Protein AF-G5ACJ0-F1 (afdb_monomer_lite)

Sequence (203 aa):
MPAFEAFHRLNGYCRVPRPFVVPSDERWPTLLWGLKLGIIVKGIRRGTYSTQVSHDRARLVELGFVWDTYEFEWSERIMPALETFHRLHGHCRVPVSFVVPLDENWPRLLLHPKLHGLKLGFALAGVRRRGYYFDQIARSMDALEAIEFDLMTPVTKKWEDRVEPMLATFEQLHGHRDVPRDFVVPSSSPWIKKDWGIQLGNG

Foldseek 3Di:
DQVQVLVCVVQVARPDALQDAADCDPSHDNVRHRPSVSVVLVCVLVCVPVVVCVVCVVVCVVSVHDNDPLLCCVPVAQLLLQVLCCVVPVANPDAQQDFQDQDPSRDPPPRDPPSGRPSNSVVVVCCQPPVRSVQVCQLCVVVCVVSVNDSPDPCVVVVCVVLVVVQVVVCVVPVDSQDPQQDFADPDPPDDNSRGSGRNRDD

Radius of gyration: 20.06 Å; chains: 1; bounding box: 43×43×50 Å

Organism: Phytophthora sojae (strain P6497) (NCBI:txid1094619)

Structure (mmCIF, N/CA/C/O backbone):
data_AF-G5ACJ0-F1
#
_entry.id   AF-G5ACJ0-F1
#
loop_
_atom_site.group_PDB
_atom_site.id
_atom_site.type_symbol
_atom_site.label_atom_id
_atom_site.label_alt_id
_atom_site.label_comp_id
_atom_site.label_asym_id
_atom_site.label_entity_id
_atom_site.label_seq_id
_atom_site.pdbx_PDB_ins_code
_atom_site.Cartn_x
_atom_site.Cartn_y
_atom_site.Cartn_z
_atom_site.occupancy
_atom_site.B_iso_or_equiv
_atom_site.auth_seq_id
_atom_site.auth_comp_id
_atom_site.auth_asym_id
_atom_site.auth_atom_id
_atom_site.pdbx_PDB_model_num
ATOM 1 N N . MET A 1 1 ? 13.434 11.220 -16.033 1.00 75.06 1 MET A N 1
ATOM 2 C CA . MET A 1 1 ? 13.461 9.858 -15.431 1.00 75.06 1 MET A CA 1
ATOM 3 C C . MET A 1 1 ? 13.457 8.713 -16.470 1.00 75.06 1 MET A C 1
ATOM 5 O O . MET A 1 1 ? 12.554 7.878 -16.449 1.00 75.06 1 MET A O 1
ATOM 9 N N . PRO A 1 2 ? 14.480 8.566 -17.329 1.00 80.88 2 PRO A N 1
ATOM 10 C CA . PRO A 1 2 ? 14.408 7.620 -18.457 1.00 80.88 2 PRO A CA 1
ATOM 11 C C . PRO A 1 2 ? 14.347 6.139 -18.043 1.00 80.88 2 PRO A C 1
ATOM 13 O O . PRO A 1 2 ? 13.665 5.329 -18.665 1.00 80.88 2 PRO A O 1
ATOM 16 N N . ALA A 1 3 ? 15.023 5.774 -16.947 1.00 81.50 3 ALA A N 1
ATOM 17 C CA . ALA A 1 3 ? 15.030 4.400 -16.440 1.00 81.50 3 ALA A CA 1
ATOM 18 C C . ALA A 1 3 ? 13.677 3.953 -15.878 1.00 81.50 3 ALA A C 1
ATOM 20 O O . ALA A 1 3 ? 13.317 2.786 -15.997 1.00 81.50 3 ALA A O 1
ATOM 21 N N . PHE A 1 4 ? 12.918 4.868 -15.278 1.00 82.06 4 PHE A N 1
ATOM 22 C CA . PHE A 1 4 ? 11.605 4.539 -14.733 1.00 82.06 4 PHE A CA 1
ATOM 23 C C . PHE A 1 4 ? 10.562 4.385 -15.845 1.00 82.06 4 PHE A C 1
ATOM 25 O O . PHE A 1 4 ? 9.763 3.456 -15.811 1.00 82.06 4 PHE A O 1
ATOM 32 N N . GLU A 1 5 ? 10.633 5.227 -16.876 1.00 85.56 5 GLU A N 1
ATOM 33 C CA . GLU A 1 5 ? 9.797 5.122 -18.077 1.00 85.56 5 GLU A CA 1
ATOM 34 C C . GLU A 1 5 ? 10.080 3.839 -18.859 1.00 85.56 5 GLU A C 1
ATOM 36 O O . GLU A 1 5 ? 9.153 3.138 -19.256 1.00 85.56 5 GLU A O 1
ATOM 41 N N . ALA A 1 6 ? 11.358 3.489 -19.042 1.00 85.81 6 ALA A N 1
ATOM 42 C CA . ALA A 1 6 ? 11.738 2.226 -19.665 1.00 85.81 6 ALA A CA 1
ATOM 43 C C . ALA A 1 6 ? 11.245 1.027 -18.841 1.00 85.81 6 ALA A C 1
ATOM 45 O O . ALA A 1 6 ? 10.695 0.084 -19.410 1.00 85.81 6 ALA A O 1
ATOM 46 N N . PHE A 1 7 ? 11.358 1.089 -17.507 1.00 85.69 7 PHE A N 1
ATOM 47 C CA . PHE A 1 7 ? 10.803 0.061 -16.629 1.00 85.69 7 PHE A CA 1
ATOM 48 C C . PHE A 1 7 ? 9.293 -0.080 -16.825 1.00 85.69 7 PHE A C 1
ATOM 50 O O . PHE A 1 7 ? 8.826 -1.191 -17.076 1.00 85.69 7 PHE A O 1
ATOM 57 N N . HIS A 1 8 ? 8.549 1.029 -16.762 1.00 84.25 8 HIS A N 1
ATOM 58 C CA . HIS A 1 8 ? 7.102 1.033 -16.962 1.00 84.25 8 HIS A CA 1
ATOM 59 C C . HIS A 1 8 ? 6.735 0.455 -18.326 1.00 84.25 8 HIS A C 1
ATOM 61 O O . HIS A 1 8 ? 5.883 -0.424 -18.404 1.00 84.25 8 HIS A O 1
ATOM 67 N N . ARG A 1 9 ? 7.366 0.919 -19.407 1.00 85.06 9 ARG A N 1
ATOM 68 C CA . ARG A 1 9 ? 7.074 0.459 -20.770 1.00 85.06 9 ARG A CA 1
ATOM 69 C C . ARG A 1 9 ? 7.261 -1.051 -20.918 1.00 85.06 9 ARG A C 1
ATOM 71 O O . ARG A 1 9 ? 6.456 -1.699 -21.572 1.00 85.06 9 ARG A O 1
ATOM 78 N N . LEU A 1 10 ? 8.310 -1.607 -20.311 1.00 83.75 10 LEU A N 1
ATOM 79 C CA . LEU A 1 10 ? 8.642 -3.030 -20.427 1.00 83.75 10 LEU A CA 1
ATOM 80 C C . LEU A 1 10 ? 7.811 -3.933 -19.513 1.00 83.75 10 LEU A C 1
ATOM 82 O O . LEU A 1 10 ? 7.638 -5.109 -19.814 1.00 83.75 10 LEU A O 1
ATOM 86 N N . ASN A 1 11 ? 7.345 -3.410 -18.381 1.00 76.56 11 ASN A N 1
ATOM 87 C CA . ASN A 1 11 ? 6.672 -4.210 -17.361 1.00 76.56 11 ASN A CA 1
ATOM 88 C C . ASN A 1 11 ? 5.159 -3.976 -17.316 1.00 76.56 11 ASN A C 1
ATOM 90 O O . ASN A 1 11 ? 4.438 -4.805 -16.773 1.00 76.56 11 ASN A O 1
ATOM 94 N N . GLY A 1 12 ? 4.683 -2.847 -17.844 1.00 72.19 12 GLY A N 1
ATOM 95 C CA . GLY A 1 12 ? 3.310 -2.374 -17.670 1.00 72.19 12 GLY A CA 1
ATOM 96 C C . GLY A 1 12 ? 3.006 -1.863 -16.257 1.00 72.19 12 GLY A C 1
ATOM 97 O O . GLY A 1 12 ? 1.852 -1.594 -15.954 1.00 72.19 12 GLY A O 1
ATOM 98 N N . TYR A 1 13 ? 4.013 -1.749 -15.380 1.00 72.25 13 TYR A N 1
ATOM 99 C CA . TYR A 1 13 ? 3.848 -1.320 -13.990 1.00 72.25 13 TYR A CA 1
ATOM 100 C C . TYR A 1 13 ? 5.100 -0.635 -13.434 1.00 72.25 13 TYR A C 1
ATOM 102 O O . TYR A 1 13 ? 6.200 -0.750 -13.975 1.00 72.25 13 TYR A O 1
ATOM 110 N N . CYS A 1 14 ? 4.940 0.016 -12.279 1.00 71.50 14 CYS A N 1
ATOM 111 C CA . CYS A 1 14 ? 5.942 0.907 -11.691 1.00 71.50 14 CYS A CA 1
ATOM 112 C C . CYS A 1 14 ? 6.498 0.479 -10.323 1.00 71.50 14 CYS A C 1
ATOM 114 O O . CYS A 1 14 ? 7.302 1.181 -9.699 1.00 71.50 14 CYS A O 1
ATOM 116 N N . ARG A 1 15 ? 6.143 -0.722 -9.856 1.00 78.56 15 ARG A N 1
ATOM 117 C CA . ARG A 1 15 ? 6.750 -1.343 -8.674 1.00 78.56 15 ARG A CA 1
ATOM 118 C C . ARG A 1 15 ? 8.101 -1.980 -9.001 1.00 78.56 15 ARG A C 1
ATOM 120 O O . ARG A 1 15 ? 8.213 -3.188 -9.197 1.00 78.56 15 ARG A O 1
ATOM 127 N N . VAL A 1 16 ? 9.148 -1.163 -8.983 1.00 83.62 16 VAL A N 1
ATOM 128 C CA . VAL A 1 16 ? 10.525 -1.639 -9.162 1.00 83.62 16 VAL A CA 1
ATOM 129 C C . VAL A 1 16 ? 10.974 -2.458 -7.936 1.00 83.62 16 VAL A C 1
ATOM 131 O O . VAL A 1 16 ? 10.969 -1.923 -6.818 1.00 83.62 16 VAL A O 1
ATOM 134 N N . PRO A 1 17 ? 11.383 -3.735 -8.098 1.00 83.25 17 PRO A N 1
ATOM 135 C CA . PRO A 1 17 ? 11.947 -4.526 -7.007 1.00 83.25 17 PRO A CA 1
ATOM 136 C C . PRO A 1 17 ? 13.207 -3.873 -6.436 1.00 83.25 17 PRO A C 1
ATOM 138 O O . PRO A 1 17 ? 14.049 -3.374 -7.176 1.00 83.25 17 PRO A O 1
ATOM 141 N N . ARG A 1 18 ? 13.396 -3.929 -5.113 1.00 85.44 18 ARG A N 1
ATOM 142 C CA . ARG A 1 18 ? 14.576 -3.335 -4.461 1.00 85.44 18 ARG A CA 1
ATOM 143 C C . ARG A 1 18 ? 15.929 -3.784 -5.056 1.00 85.44 18 ARG A C 1
ATOM 145 O O . ARG A 1 18 ? 16.784 -2.913 -5.197 1.00 85.44 18 ARG A O 1
ATOM 152 N N . PRO A 1 19 ? 16.165 -5.072 -5.384 1.00 88.12 19 PRO A N 1
ATOM 153 C CA . PRO A 1 19 ? 17.440 -5.498 -5.963 1.00 88.12 19 PRO A CA 1
ATOM 154 C C . PRO A 1 19 ? 17.527 -5.260 -7.476 1.00 88.12 19 PRO A C 1
ATOM 156 O O . PRO A 1 19 ? 18.515 -5.661 -8.078 1.00 88.12 19 PRO A O 1
ATOM 159 N N . PHE A 1 20 ? 16.514 -4.655 -8.106 1.00 90.44 20 PHE A N 1
ATOM 160 C CA . PHE A 1 20 ? 16.490 -4.498 -9.554 1.00 90.44 20 PHE A CA 1
ATOM 161 C C . PHE A 1 20 ? 17.623 -3.582 -10.027 1.00 90.44 20 PHE A C 1
ATOM 163 O O . PHE A 1 20 ? 17.737 -2.421 -9.607 1.00 90.44 20 PHE A O 1
ATOM 170 N N . VAL A 1 21 ? 18.426 -4.137 -10.928 1.00 94.00 21 VAL A N 1
ATOM 171 C CA . VAL A 1 21 ? 19.490 -3.471 -11.667 1.00 94.00 21 VAL A CA 1
ATOM 172 C C . VAL A 1 21 ? 19.109 -3.533 -13.136 1.00 94.00 21 VAL A C 1
ATOM 174 O O . VAL A 1 21 ? 18.677 -4.583 -13.611 1.00 94.00 21 VAL A O 1
ATOM 177 N N . VAL A 1 22 ? 19.234 -2.411 -13.838 1.00 92.94 22 VAL A N 1
ATOM 178 C CA . VAL A 1 22 ? 18.947 -2.354 -15.272 1.00 92.94 22 VAL A CA 1
ATOM 179 C C . VAL A 1 22 ? 19.881 -3.328 -16.007 1.00 92.94 22 VAL A C 1
ATOM 181 O O . VAL A 1 22 ? 21.102 -3.186 -15.878 1.00 92.94 22 VAL A O 1
ATOM 184 N N . PRO A 1 23 ? 19.342 -4.319 -16.740 1.00 92.06 23 PRO A N 1
ATOM 185 C CA . PRO A 1 23 ? 20.153 -5.291 -17.459 1.00 92.06 23 PRO A CA 1
ATOM 186 C C . PRO A 1 23 ? 20.808 -4.656 -18.687 1.00 92.06 23 PRO A C 1
ATOM 188 O O . PRO A 1 23 ? 20.272 -3.712 -19.269 1.00 92.06 23 PRO A O 1
ATOM 191 N N . SER A 1 24 ? 21.947 -5.215 -19.093 1.00 93.69 24 SER A N 1
ATOM 192 C CA . SER A 1 24 ? 22.641 -4.840 -20.326 1.00 93.69 24 SER A CA 1
ATOM 193 C C . SER A 1 24 ? 22.002 -5.521 -21.536 1.00 93.69 24 SER A C 1
ATOM 195 O O . SER A 1 24 ? 22.529 -6.494 -22.064 1.00 93.69 24 SER A O 1
ATOM 197 N N . ASP A 1 25 ? 20.817 -5.051 -21.909 1.00 88.69 25 ASP A N 1
ATOM 198 C CA . ASP A 1 25 ? 19.977 -5.599 -22.977 1.00 88.69 25 ASP A CA 1
ATOM 199 C C . ASP A 1 25 ? 19.467 -4.455 -23.869 1.00 88.69 25 ASP A C 1
ATOM 201 O O . ASP A 1 25 ? 19.204 -3.355 -23.374 1.00 88.69 25 ASP A O 1
ATOM 205 N N . GLU A 1 26 ? 19.303 -4.718 -25.168 1.00 88.69 26 GLU A N 1
ATOM 206 C CA . GLU A 1 26 ? 18.826 -3.786 -26.205 1.00 88.69 26 GLU A CA 1
ATOM 207 C C . GLU A 1 26 ? 17.483 -3.110 -25.878 1.00 88.69 26 GLU A C 1
ATOM 209 O O . GLU A 1 26 ? 17.204 -1.999 -26.329 1.00 88.69 26 GLU A O 1
ATOM 214 N N . ARG A 1 27 ? 16.655 -3.734 -25.033 1.00 88.25 27 ARG A N 1
ATOM 215 C CA . ARG A 1 27 ? 15.391 -3.167 -24.529 1.00 88.25 27 ARG A CA 1
ATOM 216 C C . ARG A 1 27 ? 15.589 -1.930 -23.644 1.00 88.25 27 ARG A C 1
ATOM 218 O O . ARG A 1 27 ? 14.624 -1.201 -23.376 1.00 88.25 27 ARG A O 1
ATOM 225 N N . TRP A 1 28 ? 16.816 -1.695 -23.183 1.00 90.44 28 TRP A N 1
ATOM 226 C CA . TRP A 1 28 ? 17.208 -0.585 -22.324 1.00 90.44 28 TRP A CA 1
ATOM 227 C C . TRP A 1 28 ? 18.236 0.316 -23.015 1.00 90.44 28 TRP A C 1
ATOM 229 O O . TRP A 1 28 ? 19.201 -0.191 -23.582 1.00 90.44 28 TRP A O 1
ATOM 239 N N . PRO A 1 29 ? 18.107 1.652 -22.904 1.00 90.31 29 PRO A N 1
ATOM 240 C CA . PRO A 1 29 ? 19.168 2.566 -23.312 1.00 90.31 29 PRO A CA 1
ATOM 241 C C . PRO A 1 29 ? 20.496 2.211 -22.634 1.00 90.31 29 PRO A C 1
ATOM 243 O O . PRO A 1 29 ? 20.541 2.047 -21.413 1.00 90.31 29 PRO A O 1
ATOM 246 N N . THR A 1 30 ? 21.576 2.151 -23.414 1.00 91.50 30 THR A N 1
ATOM 247 C CA . THR A 1 30 ? 22.917 1.736 -22.960 1.00 91.50 30 THR A CA 1
ATOM 248 C C . THR A 1 30 ? 23.425 2.545 -21.767 1.00 91.50 30 THR A C 1
ATOM 250 O O . THR A 1 30 ? 24.008 1.991 -20.841 1.00 91.50 30 THR A O 1
ATOM 253 N N . LEU A 1 31 ? 23.113 3.845 -21.728 1.00 91.12 31 LEU A N 1
ATOM 254 C CA . LEU A 1 31 ? 23.445 4.757 -20.625 1.00 91.12 31 LEU A CA 1
ATOM 255 C C . LEU A 1 31 ? 22.809 4.376 -19.277 1.00 91.12 31 LEU A C 1
ATOM 257 O O . LEU A 1 31 ? 23.193 4.914 -18.241 1.00 91.12 31 LEU A O 1
ATOM 261 N N . LEU A 1 32 ? 21.808 3.495 -19.276 1.00 91.56 32 LEU A N 1
ATOM 262 C CA . LEU A 1 32 ? 21.095 3.072 -18.073 1.00 91.56 32 LEU A CA 1
ATOM 263 C C . LEU A 1 32 ? 21.548 1.699 -17.577 1.00 91.56 32 LEU A C 1
ATOM 265 O O . LEU A 1 32 ? 21.151 1.311 -16.482 1.00 91.56 32 LEU A O 1
ATOM 269 N N . TRP A 1 33 ? 22.348 0.959 -18.346 1.00 94.62 33 TRP A N 1
ATOM 270 C CA . TRP A 1 33 ? 22.810 -0.377 -17.975 1.00 94.62 33 TRP A CA 1
ATOM 271 C C . TRP A 1 33 ? 23.592 -0.360 -16.656 1.00 94.62 33 TRP A C 1
ATOM 273 O O . TRP A 1 33 ? 24.389 0.536 -16.388 1.00 94.62 33 TRP A O 1
ATOM 283 N N . GLY A 1 34 ? 23.327 -1.337 -15.784 1.00 93.50 34 GLY A N 1
ATOM 284 C CA . GLY A 1 34 ? 23.944 -1.415 -14.456 1.00 93.50 34 GLY A CA 1
ATOM 285 C C . GLY A 1 34 ? 23.369 -0.439 -13.419 1.00 93.50 34 GLY A C 1
ATOM 286 O O . GLY A 1 34 ? 23.743 -0.497 -12.243 1.00 93.50 34 GLY A O 1
ATOM 287 N N . LEU A 1 35 ? 22.423 0.429 -13.797 1.00 93.31 35 LEU A N 1
ATOM 288 C CA . LEU A 1 35 ? 21.786 1.352 -12.863 1.00 93.31 35 LEU A CA 1
ATOM 289 C C . LEU A 1 35 ? 20.975 0.581 -11.816 1.00 93.31 35 LEU A C 1
ATOM 291 O O . LEU A 1 35 ? 20.043 -0.159 -12.142 1.00 93.31 35 LEU A O 1
ATOM 295 N N . LYS A 1 36 ? 21.280 0.803 -10.533 1.00 94.31 36 LYS A N 1
ATOM 296 C CA . LYS A 1 36 ? 20.562 0.219 -9.386 1.00 94.31 36 LYS A CA 1
ATOM 297 C C . LYS A 1 36 ? 19.207 0.906 -9.174 1.00 94.31 36 LYS A C 1
ATOM 299 O O . LYS A 1 36 ? 18.970 1.534 -8.140 1.00 94.31 36 LYS A O 1
ATOM 304 N N . LEU A 1 37 ? 18.315 0.809 -10.159 1.00 90.94 37 LEU A N 1
ATOM 305 C CA . LEU A 1 37 ? 17.030 1.512 -10.187 1.00 90.94 37 LEU A CA 1
ATOM 306 C C . LEU A 1 37 ? 16.165 1.195 -8.956 1.00 90.94 37 LEU A C 1
ATOM 308 O O . LEU A 1 37 ? 15.533 2.099 -8.413 1.00 90.94 37 LEU A O 1
ATOM 312 N N . GLY A 1 38 ? 16.202 -0.036 -8.434 1.00 89.62 38 GLY A N 1
ATOM 313 C CA . GLY A 1 38 ? 15.498 -0.387 -7.194 1.00 89.62 38 GLY A CA 1
ATOM 314 C C . GLY A 1 38 ? 15.980 0.387 -5.958 1.00 89.62 38 GLY A C 1
ATOM 315 O O . GLY A 1 38 ? 15.186 0.719 -5.073 1.00 89.62 38 GLY A O 1
ATOM 316 N N . ILE A 1 39 ? 17.270 0.736 -5.904 1.00 92.44 39 ILE A N 1
ATOM 317 C CA . ILE A 1 39 ? 17.848 1.567 -4.839 1.00 92.44 39 ILE A CA 1
ATOM 318 C C . ILE A 1 39 ? 17.464 3.036 -5.027 1.00 92.44 39 ILE A C 1
ATOM 320 O O . ILE A 1 39 ? 17.118 3.695 -4.048 1.00 92.44 39 ILE A O 1
ATOM 324 N N . ILE A 1 40 ? 17.442 3.526 -6.269 1.00 91.12 40 ILE A N 1
ATOM 325 C CA . ILE A 1 40 ? 17.011 4.895 -6.589 1.00 91.12 40 ILE A CA 1
ATOM 326 C C . ILE A 1 40 ? 15.547 5.100 -6.208 1.00 91.12 40 ILE A C 1
ATOM 328 O O . ILE A 1 40 ? 15.235 6.035 -5.478 1.00 91.12 40 ILE A O 1
ATOM 332 N N . VAL A 1 41 ? 14.657 4.186 -6.605 1.00 89.75 41 VAL A N 1
ATOM 333 C CA . VAL A 1 41 ? 13.232 4.232 -6.235 1.00 89.75 41 VAL A CA 1
ATOM 334 C C . VAL A 1 41 ? 13.054 4.221 -4.714 1.00 89.75 41 VAL A C 1
ATOM 336 O O . VAL A 1 41 ? 12.233 4.962 -4.176 1.00 89.75 41 VAL A O 1
ATOM 339 N N . LYS A 1 42 ? 13.866 3.441 -3.986 1.00 89.12 42 LYS A N 1
ATOM 340 C CA . LYS A 1 42 ? 13.887 3.484 -2.517 1.00 89.12 42 LYS A CA 1
ATOM 341 C C . LYS A 1 42 ? 14.324 4.857 -1.984 1.00 89.12 42 LYS A C 1
ATOM 343 O O . LYS A 1 42 ? 13.755 5.315 -0.998 1.00 89.12 42 LYS A O 1
ATOM 348 N N . GLY A 1 43 ? 15.319 5.496 -2.599 1.00 89.31 43 GLY A N 1
ATOM 349 C CA . GLY A 1 43 ? 15.764 6.848 -2.246 1.00 89.31 43 GLY A CA 1
ATOM 350 C C . GLY A 1 43 ? 14.704 7.916 -2.527 1.00 89.31 43 GLY A C 1
ATOM 351 O O . GLY A 1 43 ? 14.479 8.779 -1.684 1.00 89.31 43 GLY A O 1
ATOM 352 N N . ILE A 1 44 ? 13.977 7.804 -3.646 1.00 89.44 44 ILE A N 1
ATOM 353 C CA . ILE A 1 44 ? 12.846 8.685 -3.989 1.00 89.44 44 ILE A CA 1
ATOM 354 C C . ILE A 1 44 ? 11.797 8.644 -2.874 1.00 89.44 44 ILE A C 1
ATOM 356 O O . ILE A 1 44 ? 11.423 9.684 -2.341 1.00 89.44 44 ILE A O 1
ATOM 360 N N . ARG A 1 45 ? 11.401 7.440 -2.441 1.00 88.38 45 ARG A N 1
ATOM 361 C CA . ARG A 1 45 ? 10.430 7.254 -1.345 1.00 88.38 45 ARG A CA 1
ATOM 362 C C . ARG A 1 45 ? 10.911 7.785 0.007 1.00 88.38 45 ARG A C 1
ATOM 364 O O . ARG A 1 45 ? 10.095 8.080 0.867 1.00 88.38 45 ARG A O 1
ATOM 371 N N . ARG A 1 46 ? 12.227 7.894 0.209 1.00 88.06 46 ARG A N 1
ATOM 372 C CA . ARG A 1 46 ? 12.839 8.457 1.425 1.00 88.06 46 ARG A CA 1
ATOM 373 C C . ARG A 1 46 ? 13.058 9.969 1.350 1.00 88.06 46 ARG A C 1
ATOM 375 O O . ARG A 1 46 ? 13.598 10.535 2.291 1.00 88.06 46 ARG A O 1
ATOM 382 N N . GLY A 1 47 ? 12.692 10.606 0.238 1.00 87.50 47 GLY A N 1
ATOM 383 C CA .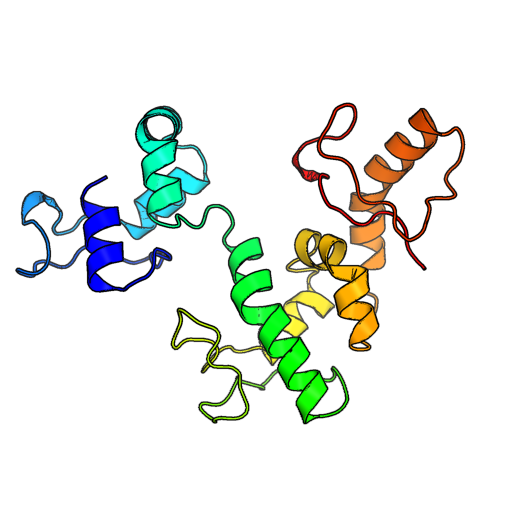 GLY A 1 47 ? 12.897 12.038 0.030 1.00 87.50 47 GLY A CA 1
ATOM 384 C C . GLY A 1 47 ? 14.331 12.428 -0.339 1.00 87.50 47 GLY A C 1
ATOM 385 O O . GLY A 1 47 ? 14.618 13.615 -0.425 1.00 87.50 47 GLY A O 1
ATOM 386 N N . THR A 1 48 ? 15.227 11.469 -0.613 1.00 90.19 48 THR A N 1
ATOM 387 C CA . THR A 1 48 ? 16.630 11.743 -0.997 1.00 90.19 48 THR A CA 1
ATOM 388 C C . THR A 1 48 ? 16.741 12.575 -2.279 1.00 90.19 48 THR A C 1
ATOM 390 O O . THR A 1 48 ? 17.727 13.275 -2.475 1.00 90.19 48 THR A O 1
ATOM 393 N N . TYR A 1 49 ? 15.726 12.509 -3.140 1.00 87.44 49 TYR A N 1
ATOM 394 C CA . TYR A 1 49 ? 15.676 13.201 -4.428 1.00 87.44 49 TYR A CA 1
ATOM 395 C C . TYR A 1 49 ? 14.537 14.227 -4.475 1.00 87.44 49 TYR A C 1
ATOM 397 O O . TYR A 1 49 ? 13.851 14.335 -5.487 1.00 87.44 49 TYR A O 1
ATOM 405 N N . SER A 1 50 ? 14.268 14.927 -3.367 1.00 87.56 50 SER A N 1
ATOM 406 C CA . SER A 1 50 ? 13.119 15.838 -3.240 1.00 87.56 50 SER A CA 1
ATOM 407 C C . SER A 1 50 ? 13.068 16.900 -4.344 1.00 87.56 50 SER A C 1
ATOM 409 O O . SER A 1 50 ? 12.006 17.106 -4.922 1.00 87.56 50 SER A O 1
ATOM 411 N N . THR A 1 51 ? 14.199 17.510 -4.712 1.00 89.94 51 THR A N 1
ATOM 412 C CA . THR A 1 51 ? 14.270 18.502 -5.799 1.00 89.94 51 THR A CA 1
ATOM 413 C C . THR A 1 51 ? 13.874 17.905 -7.151 1.00 89.94 51 THR A C 1
ATOM 415 O O . THR A 1 51 ? 13.036 18.464 -7.855 1.00 89.94 51 THR A O 1
ATOM 418 N N . GLN A 1 52 ? 14.434 16.744 -7.505 1.00 88.88 52 GLN A N 1
ATOM 419 C CA . GLN A 1 52 ? 14.131 16.056 -8.763 1.00 88.88 52 GLN A CA 1
ATOM 420 C C . GLN A 1 52 ? 12.680 15.565 -8.790 1.00 88.88 52 GLN A C 1
ATOM 422 O O . GLN A 1 52 ? 12.008 15.669 -9.807 1.00 88.88 52 GLN A O 1
ATOM 427 N N . VAL A 1 53 ? 12.180 15.068 -7.656 1.00 88.12 53 VAL A N 1
ATOM 428 C CA . VAL A 1 53 ? 10.787 14.645 -7.488 1.00 88.12 53 VAL A CA 1
ATOM 429 C C . VAL A 1 53 ? 9.823 15.806 -7.679 1.00 88.12 53 VAL A C 1
ATOM 431 O O . VAL A 1 53 ? 8.793 15.618 -8.317 1.00 88.12 53 VAL A O 1
ATOM 434 N N . SER A 1 54 ? 10.134 16.984 -7.138 1.00 89.38 54 SER A 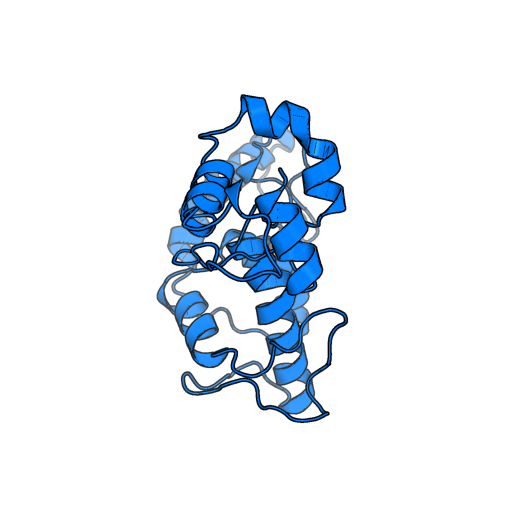N 1
ATOM 435 C CA . SER A 1 54 ? 9.300 18.175 -7.309 1.00 89.38 54 SER A CA 1
ATOM 436 C C . SER A 1 54 ? 9.241 18.605 -8.772 1.00 89.38 54 SER A C 1
ATOM 438 O O . SER A 1 54 ? 8.154 18.884 -9.270 1.00 89.38 54 SER A O 1
ATOM 440 N N . HIS A 1 55 ? 10.380 18.591 -9.472 1.00 90.56 55 HIS A N 1
ATOM 441 C CA . HIS A 1 55 ? 10.440 18.888 -10.905 1.00 90.56 55 HIS A CA 1
ATOM 442 C C . HIS A 1 55 ? 9.643 17.869 -11.740 1.00 90.56 55 HIS A C 1
ATOM 444 O O . HIS A 1 55 ? 8.834 18.244 -12.583 1.00 90.56 55 HIS A O 1
ATOM 450 N N . ASP A 1 56 ? 9.806 16.574 -11.460 1.00 89.19 56 ASP A N 1
ATOM 451 C CA . ASP A 1 56 ? 9.217 15.484 -12.246 1.00 89.19 56 ASP A CA 1
ATOM 452 C C . ASP A 1 56 ? 7.875 14.973 -11.674 1.00 89.19 56 ASP A C 1
ATOM 454 O O . ASP A 1 56 ? 7.415 13.877 -12.014 1.00 89.19 56 ASP A O 1
ATOM 458 N N . ARG A 1 57 ? 7.217 15.744 -10.793 1.00 87.44 57 ARG A N 1
ATOM 459 C CA . ARG A 1 57 ? 6.061 15.274 -10.009 1.00 87.44 57 ARG A CA 1
ATOM 460 C C . ARG A 1 57 ? 4.905 14.806 -10.884 1.00 87.44 57 ARG A C 1
ATOM 462 O O . ARG A 1 57 ? 4.380 13.719 -10.643 1.00 87.44 57 ARG A O 1
ATOM 469 N N . ALA A 1 58 ? 4.520 15.609 -11.875 1.00 88.44 58 ALA A N 1
ATOM 470 C CA . ALA A 1 58 ? 3.430 15.287 -12.796 1.00 88.44 58 ALA A CA 1
ATOM 471 C C . ALA A 1 58 ? 3.726 14.000 -13.578 1.00 88.44 58 ALA A C 1
ATOM 473 O O . ALA A 1 58 ? 2.878 13.118 -13.679 1.00 88.44 58 ALA A O 1
ATOM 474 N N . ARG A 1 59 ? 4.975 13.837 -14.024 1.00 88.38 59 ARG A N 1
ATOM 475 C CA . ARG A 1 59 ? 5.416 12.650 -14.756 1.00 88.38 59 ARG A CA 1
ATOM 476 C C . ARG A 1 59 ? 5.421 11.395 -13.882 1.00 88.38 59 ARG A C 1
ATOM 478 O O . ARG A 1 59 ? 5.048 10.322 -14.339 1.00 88.38 59 ARG A O 1
ATOM 485 N N . LEU A 1 60 ? 5.799 11.515 -12.609 1.00 87.88 60 LEU A N 1
ATOM 486 C CA . LEU A 1 60 ? 5.699 10.415 -11.644 1.00 87.88 60 LEU A CA 1
ATOM 487 C C . LEU A 1 60 ? 4.246 10.000 -11.380 1.00 87.88 60 LEU A C 1
ATOM 489 O O . LEU A 1 60 ? 3.998 8.821 -11.143 1.00 87.88 60 LEU A O 1
ATOM 493 N N . VAL A 1 61 ? 3.302 10.948 -11.398 1.00 86.56 61 VAL A N 1
ATOM 494 C CA . VAL A 1 61 ? 1.863 10.653 -11.290 1.00 86.56 61 VAL A CA 1
ATOM 495 C C . VAL A 1 61 ? 1.370 9.934 -12.541 1.00 86.56 61 VAL A C 1
ATOM 497 O O . VAL A 1 61 ? 0.756 8.881 -12.415 1.00 86.56 61 VAL A O 1
ATOM 500 N N . GLU A 1 62 ? 1.693 10.451 -13.726 1.00 84.81 62 GLU A N 1
ATOM 501 C CA . GLU A 1 62 ? 1.308 9.861 -15.015 1.00 84.81 62 GLU A CA 1
ATOM 502 C C . GLU A 1 62 ? 1.808 8.417 -15.163 1.00 84.81 62 GLU A C 1
ATOM 504 O O . GLU A 1 62 ? 1.082 7.543 -15.623 1.00 84.81 62 GLU A O 1
ATOM 509 N N . LEU A 1 63 ? 3.031 8.145 -14.704 1.00 83.50 63 LEU A N 1
ATOM 510 C CA . LEU A 1 63 ? 3.616 6.804 -14.714 1.00 83.50 63 LEU A CA 1
ATOM 511 C C . LEU A 1 63 ? 3.087 5.904 -13.582 1.00 83.50 63 LEU A C 1
ATOM 513 O O . LEU A 1 63 ? 3.540 4.776 -13.448 1.00 83.50 63 LEU A O 1
ATOM 517 N N . GLY A 1 64 ? 2.196 6.369 -12.704 1.00 82.38 64 GLY A N 1
ATOM 518 C CA . GLY A 1 64 ? 1.697 5.549 -11.596 1.00 82.38 64 GLY A CA 1
ATOM 519 C C . GLY A 1 64 ? 2.788 5.166 -10.586 1.00 82.38 64 GLY A C 1
ATOM 520 O O . GLY A 1 64 ? 2.858 4.025 -10.119 1.00 82.38 64 GLY A O 1
ATOM 521 N N . PHE A 1 65 ? 3.691 6.097 -10.251 1.00 86.00 65 PHE A N 1
ATOM 522 C CA . PHE A 1 65 ? 4.724 5.845 -9.247 1.00 86.00 65 PHE A CA 1
ATOM 523 C C . PHE A 1 65 ? 4.096 5.493 -7.894 1.00 86.00 65 PHE A C 1
ATOM 525 O O . PHE A 1 65 ? 3.391 6.295 -7.282 1.00 86.00 65 PHE A O 1
ATOM 532 N N . VAL A 1 66 ? 4.436 4.310 -7.382 1.00 85.06 66 VAL A N 1
ATOM 533 C CA . VAL A 1 66 ? 3.998 3.852 -6.061 1.00 85.06 66 VAL A CA 1
ATOM 534 C C . VAL A 1 66 ? 4.846 4.515 -4.976 1.00 85.06 66 VAL A C 1
ATOM 536 O O . VAL A 1 66 ? 5.999 4.118 -4.751 1.00 85.06 66 VAL A O 1
ATOM 539 N N . TRP A 1 67 ? 4.262 5.512 -4.311 1.00 85.50 67 TRP A N 1
ATOM 540 C CA . TRP A 1 67 ? 4.867 6.265 -3.207 1.00 85.50 67 TRP A CA 1
ATOM 541 C C . TRP A 1 67 ? 4.907 5.450 -1.923 1.00 85.50 67 TRP A C 1
ATOM 543 O O . TRP A 1 67 ? 5.986 5.205 -1.380 1.00 85.50 67 TRP A O 1
ATOM 553 N N . ASP A 1 68 ? 3.740 4.980 -1.498 1.00 85.19 68 ASP A N 1
ATOM 554 C CA . ASP A 1 68 ? 3.586 4.129 -0.332 1.00 85.19 68 ASP A CA 1
ATOM 555 C C . ASP A 1 68 ? 3.390 2.682 -0.784 1.00 85.19 68 ASP A C 1
ATOM 557 O O . ASP A 1 68 ? 2.408 2.317 -1.430 1.00 85.19 68 ASP A O 1
ATOM 561 N N . THR A 1 69 ? 4.381 1.847 -0.479 1.00 82.88 69 THR A N 1
ATOM 562 C CA . THR A 1 69 ? 4.320 0.427 -0.816 1.00 82.88 69 THR A CA 1
ATOM 563 C C . THR A 1 69 ? 3.379 -0.353 0.088 1.00 82.88 69 THR A C 1
ATOM 565 O O . THR A 1 69 ? 2.914 -1.396 -0.343 1.00 82.88 69 THR A O 1
ATOM 568 N N . TYR A 1 70 ? 3.146 0.086 1.326 1.00 84.50 70 TYR A N 1
ATOM 569 C CA . TYR A 1 70 ? 2.190 -0.572 2.216 1.00 84.50 70 TYR A CA 1
ATOM 570 C C . TYR A 1 70 ? 0.766 -0.279 1.771 1.00 84.50 70 TYR A C 1
ATOM 572 O O . TYR A 1 70 ? -0.010 -1.221 1.658 1.00 84.50 70 TYR A O 1
ATOM 580 N N . GLU A 1 71 ? 0.477 0.981 1.438 1.00 86.31 71 GLU A N 1
ATOM 581 C CA . GLU A 1 71 ? -0.818 1.387 0.885 1.00 86.31 71 GLU A CA 1
ATOM 582 C C . GLU A 1 71 ? -1.144 0.582 -0.374 1.00 86.31 71 GLU A C 1
ATOM 584 O O . GLU A 1 71 ? -2.139 -0.127 -0.408 1.00 86.31 71 GLU A O 1
ATOM 589 N N . PHE A 1 72 ? -0.232 0.574 -1.352 1.00 84.62 72 PHE A N 1
ATOM 590 C CA . PHE A 1 72 ? -0.419 -0.188 -2.586 1.00 84.62 72 PHE A CA 1
ATOM 591 C C . PHE A 1 72 ? -0.580 -1.695 -2.342 1.00 84.62 72 PHE A C 1
ATOM 593 O O . PHE A 1 72 ? -1.412 -2.343 -2.965 1.00 84.62 72 PHE A O 1
ATOM 600 N N . GLU A 1 73 ? 0.225 -2.295 -1.456 1.00 85.31 73 GLU A N 1
ATOM 601 C CA . GLU A 1 73 ? 0.072 -3.724 -1.150 1.00 85.31 73 GLU A CA 1
ATOM 602 C C . GLU A 1 73 ? -1.266 -4.034 -0.480 1.00 85.31 73 GLU A C 1
ATOM 604 O O . GLU A 1 73 ? -1.804 -5.122 -0.679 1.00 85.31 73 GLU A O 1
ATOM 609 N N . TRP A 1 74 ? -1.783 -3.114 0.325 1.00 89.19 74 TRP A N 1
ATOM 610 C CA . TRP A 1 74 ? -3.067 -3.276 0.979 1.00 89.19 74 TRP A CA 1
ATOM 611 C C . TRP A 1 74 ? -4.223 -3.125 -0.006 1.00 89.19 74 TRP A C 1
ATOM 613 O O . TRP A 1 74 ? -4.967 -4.089 -0.191 1.00 89.19 74 TRP A O 1
ATOM 623 N N . SER A 1 75 ? -4.321 -1.965 -0.666 1.00 86.81 75 SER A N 1
ATOM 624 C CA . SER A 1 75 ? -5.441 -1.596 -1.539 1.00 86.81 75 SER A CA 1
ATOM 625 C C . SER A 1 75 ? -5.518 -2.475 -2.781 1.00 86.81 75 SER A C 1
ATOM 627 O O . SER A 1 75 ? -6.585 -2.968 -3.124 1.00 86.81 75 SER A O 1
ATOM 629 N N . GLU A 1 76 ? -4.380 -2.747 -3.424 1.00 83.00 76 GLU A N 1
ATOM 630 C CA . GLU A 1 76 ? -4.367 -3.437 -4.718 1.00 83.00 76 GLU A CA 1
ATOM 631 C C . GLU A 1 76 ? -4.257 -4.956 -4.585 1.00 83.00 76 GLU A C 1
ATOM 633 O O . GLU A 1 76 ? -4.396 -5.678 -5.575 1.00 83.00 76 GLU A O 1
ATOM 638 N N . ARG A 1 77 ? -3.916 -5.474 -3.394 1.00 85.19 77 ARG A N 1
ATOM 639 C CA . ARG A 1 77 ? -3.626 -6.909 -3.234 1.00 85.19 77 ARG A CA 1
ATOM 640 C C . ARG A 1 77 ? -4.282 -7.551 -2.028 1.00 85.19 77 ARG A C 1
ATOM 642 O O . ARG A 1 77 ? -4.984 -8.539 -2.206 1.00 85.19 77 ARG A O 1
ATOM 649 N N . ILE A 1 78 ? -4.015 -7.070 -0.816 1.00 90.12 78 ILE A N 1
ATOM 650 C CA . ILE A 1 78 ? -4.464 -7.759 0.404 1.00 90.12 78 ILE A CA 1
ATOM 651 C C . ILE A 1 78 ? -5.977 -7.639 0.573 1.00 90.12 78 ILE A C 1
ATOM 653 O O . ILE A 1 78 ? -6.616 -8.673 0.750 1.00 90.12 78 ILE A O 1
ATOM 657 N N . MET A 1 79 ? -6.539 -6.431 0.478 1.00 90.44 79 MET A N 1
ATOM 658 C CA . MET A 1 79 ? -7.982 -6.217 0.640 1.00 90.44 79 MET A CA 1
ATOM 659 C C . MET A 1 79 ? -8.802 -6.948 -0.425 1.00 90.44 79 MET A C 1
ATOM 661 O O . MET A 1 79 ? -9.621 -7.779 -0.037 1.00 90.44 79 MET A O 1
ATOM 665 N N . PRO A 1 80 ? -8.525 -6.808 -1.737 1.00 88.81 80 PRO A N 1
ATOM 666 C CA . PRO A 1 80 ? -9.306 -7.522 -2.745 1.00 88.81 80 PRO A CA 1
ATOM 667 C C . PRO A 1 80 ? -9.194 -9.046 -2.631 1.00 88.81 80 PRO A C 1
ATOM 669 O O . PRO A 1 80 ? -10.156 -9.779 -2.872 1.00 88.81 80 PRO A O 1
ATOM 672 N N . ALA A 1 81 ? -8.018 -9.558 -2.246 1.00 89.50 81 ALA A N 1
ATOM 673 C CA . ALA A 1 81 ? -7.841 -10.986 -2.007 1.00 89.50 81 ALA A CA 1
ATOM 674 C C . ALA A 1 81 ? -8.608 -11.457 -0.762 1.00 89.50 81 ALA A C 1
ATOM 676 O O . ALA A 1 81 ? -9.137 -12.567 -0.754 1.00 89.50 81 ALA A O 1
ATOM 677 N N . LEU A 1 82 ? -8.687 -10.632 0.280 1.00 91.44 82 LEU A N 1
ATOM 678 C CA . LEU A 1 82 ? -9.451 -10.933 1.483 1.00 91.44 82 LEU A CA 1
ATOM 679 C C . LEU A 1 82 ? -10.963 -10.917 1.215 1.00 91.44 82 LEU A C 1
ATOM 681 O O . LEU A 1 82 ? -11.640 -11.871 1.585 1.00 91.44 82 LEU A O 1
ATOM 685 N N . GLU A 1 83 ? -11.469 -9.909 0.504 1.00 91.31 83 GLU A N 1
ATOM 686 C CA . GLU A 1 83 ? -12.866 -9.831 0.049 1.00 91.31 83 GLU A CA 1
ATOM 687 C C . GLU A 1 83 ? -13.238 -11.040 -0.813 1.00 91.31 83 GLU A C 1
ATOM 689 O O . GLU A 1 83 ? -14.278 -11.671 -0.618 1.00 91.31 83 GLU A O 1
ATOM 694 N N . THR A 1 84 ? -12.351 -11.422 -1.735 1.00 89.88 84 THR A N 1
ATOM 695 C CA . THR A 1 84 ? -12.538 -12.614 -2.569 1.00 89.88 84 THR A CA 1
ATOM 696 C C . THR A 1 84 ? -12.568 -13.882 -1.725 1.00 89.88 84 THR A C 1
ATOM 698 O O . THR A 1 84 ? -13.444 -14.722 -1.919 1.00 89.88 84 THR A O 1
ATOM 701 N N . PHE A 1 85 ? -11.645 -14.026 -0.770 1.00 91.06 85 PHE A N 1
ATOM 702 C CA . PHE A 1 85 ? -11.630 -15.171 0.134 1.00 91.06 85 PHE A CA 1
ATOM 703 C C . PHE A 1 85 ? -12.933 -15.252 0.937 1.00 91.06 85 PHE A C 1
ATOM 705 O O . PHE A 1 85 ? -13.540 -16.319 1.005 1.00 91.06 85 PHE A O 1
ATOM 712 N N . HIS A 1 86 ? -13.391 -14.130 1.496 1.00 93.38 86 HIS A N 1
ATOM 713 C CA . HIS A 1 86 ? -14.655 -14.054 2.221 1.00 93.38 86 HIS A CA 1
ATOM 714 C C . HIS A 1 86 ? -15.834 -14.463 1.332 1.00 93.38 86 HIS A C 1
ATOM 716 O O . HIS A 1 86 ? -16.614 -15.327 1.715 1.00 93.38 86 HIS A O 1
ATOM 722 N N . ARG A 1 87 ? -15.917 -13.939 0.104 1.00 91.62 87 ARG A N 1
ATOM 723 C CA . ARG A 1 87 ? -16.957 -14.308 -0.868 1.00 91.62 87 ARG A CA 1
ATOM 724 C C . ARG A 1 87 ? -16.971 -15.807 -1.190 1.00 91.62 87 ARG A C 1
ATOM 726 O O . ARG A 1 87 ? -18.042 -16.368 -1.387 1.00 91.62 87 ARG A O 1
ATOM 733 N N . LEU A 1 88 ? -15.802 -16.446 -1.276 1.00 90.31 88 LEU A N 1
ATOM 734 C CA . LEU A 1 88 ? -15.680 -17.864 -1.640 1.00 90.31 88 LEU A CA 1
ATOM 735 C C . LEU A 1 88 ? -15.878 -18.825 -0.462 1.00 90.31 88 LEU A C 1
ATOM 737 O O . LEU A 1 88 ? -16.336 -19.946 -0.668 1.00 90.31 88 LEU A O 1
ATOM 741 N N . HIS A 1 89 ? -15.525 -18.411 0.754 1.00 91.06 89 HIS A N 1
ATOM 742 C CA . HIS A 1 89 ? -15.505 -19.285 1.932 1.00 91.06 89 HIS A CA 1
ATOM 743 C C . HIS A 1 89 ? -16.521 -18.901 3.018 1.00 91.06 89 HIS A C 1
ATOM 745 O O . HIS A 1 89 ? -16.697 -19.656 3.971 1.00 91.06 89 HIS A O 1
ATOM 751 N N . GLY A 1 90 ? -17.167 -17.739 2.905 1.00 91.69 90 GLY A N 1
ATOM 752 C CA . GLY A 1 90 ? -18.112 -17.205 3.890 1.00 91.69 90 GLY A CA 1
ATOM 753 C C . GLY A 1 90 ? -17.474 -16.778 5.216 1.00 91.69 90 GLY A C 1
ATOM 754 O O . GLY A 1 90 ? -18.176 -16.651 6.210 1.00 91.69 90 GLY A O 1
ATOM 755 N N . HIS A 1 91 ? -16.143 -16.642 5.278 1.00 91.06 91 HIS A N 1
ATOM 756 C CA . HIS A 1 91 ? -15.432 -16.218 6.484 1.00 91.06 91 HIS A CA 1
ATOM 757 C C . HIS A 1 91 ? -14.027 -15.683 6.175 1.00 91.06 91 HIS A C 1
ATOM 759 O O . HIS A 1 91 ? -13.404 -16.045 5.177 1.00 91.06 91 HIS A O 1
ATOM 765 N N . CYS A 1 92 ? -13.433 -14.964 7.127 1.00 91.50 92 CYS A N 1
ATOM 766 C CA . CYS A 1 92 ? -12.080 -14.403 7.024 1.00 91.50 92 CYS A CA 1
ATOM 767 C C . CYS A 1 92 ? -10.955 -15.213 7.720 1.00 91.50 92 CYS A C 1
ATOM 769 O O . CYS A 1 92 ? -9.828 -14.730 7.922 1.00 91.50 92 CYS A O 1
ATOM 771 N N . ARG A 1 93 ? -11.218 -16.474 8.095 1.00 90.69 93 ARG A N 1
ATOM 772 C CA . ARG A 1 93 ? -10.252 -17.383 8.749 1.00 90.69 93 ARG A CA 1
ATOM 773 C C . ARG A 1 93 ? -9.257 -17.999 7.756 1.00 90.69 93 ARG A C 1
ATOM 775 O O . ARG A 1 93 ? -9.233 -19.205 7.536 1.00 90.69 93 ARG A O 1
ATOM 782 N N . VAL A 1 94 ? -8.428 -17.153 7.150 1.00 91.62 94 VAL A N 1
ATOM 783 C CA . VAL A 1 94 ? -7.421 -17.561 6.159 1.00 91.62 94 VAL A CA 1
ATOM 784 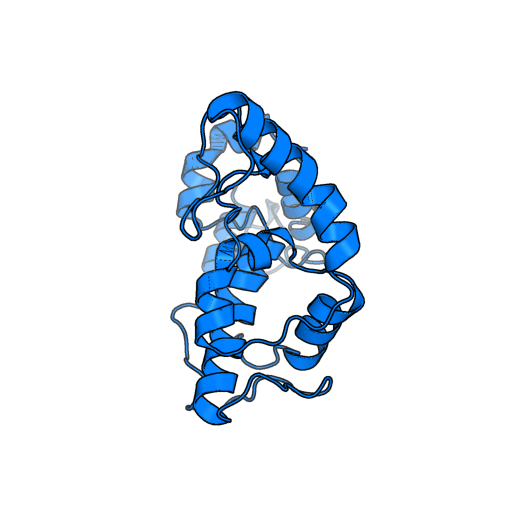C C . VAL A 1 94 ? -6.264 -18.330 6.832 1.00 91.62 94 VAL A C 1
ATOM 786 O O . VAL A 1 94 ? -5.594 -17.756 7.702 1.00 91.62 94 VAL A O 1
ATOM 789 N N . PRO A 1 95 ? -5.970 -19.587 6.436 1.00 92.94 95 PRO A N 1
ATOM 790 C CA . PRO A 1 95 ? -4.820 -20.342 6.943 1.00 92.94 95 PRO A CA 1
ATOM 791 C C . PRO A 1 95 ? -3.489 -19.649 6.632 1.00 92.94 95 PRO A C 1
ATOM 793 O O . PRO A 1 95 ? -3.323 -19.106 5.548 1.00 92.94 95 PRO A O 1
ATOM 796 N N . VAL A 1 96 ? -2.492 -19.720 7.524 1.00 92.81 96 VAL A N 1
ATOM 797 C CA . VAL A 1 96 ? -1.187 -19.038 7.333 1.00 92.81 96 VAL A CA 1
ATOM 798 C C . VAL A 1 96 ? -0.464 -19.479 6.051 1.00 92.81 96 VAL A C 1
ATOM 800 O O . VAL A 1 96 ? 0.225 -18.677 5.420 1.00 92.81 96 VAL A O 1
ATOM 803 N N . SER A 1 97 ? -0.628 -20.740 5.656 1.00 94.19 97 SER A N 1
ATOM 804 C CA . SER A 1 97 ? -0.060 -21.316 4.433 1.00 94.19 97 SER A CA 1
ATOM 805 C C . SER A 1 97 ? -0.822 -20.942 3.160 1.00 94.19 97 SER A C 1
ATOM 807 O O . SER A 1 97 ? -0.350 -21.268 2.074 1.00 94.19 97 SER A O 1
ATOM 809 N N . PHE A 1 98 ? -1.976 -20.278 3.268 1.00 93.06 98 PHE A N 1
ATOM 810 C CA . PHE A 1 98 ? -2.811 -19.962 2.120 1.00 93.06 98 PHE A CA 1
ATOM 811 C C . PHE A 1 98 ? -2.097 -19.001 1.168 1.00 93.06 98 PHE A C 1
ATOM 813 O O . PHE A 1 98 ? -1.639 -17.912 1.547 1.00 93.06 98 PHE A O 1
ATOM 820 N N . VAL A 1 99 ? -2.042 -19.425 -0.089 1.00 91.12 99 VAL A N 1
ATOM 821 C CA . VAL A 1 99 ? -1.525 -18.666 -1.216 1.00 91.12 99 VAL A CA 1
ATOM 822 C C . VAL A 1 99 ? -2.663 -18.519 -2.206 1.00 91.12 99 VAL A C 1
ATOM 824 O O . VAL A 1 99 ? -3.301 -19.512 -2.540 1.00 91.12 99 VAL A O 1
ATOM 827 N N . VAL A 1 100 ? -2.895 -17.294 -2.672 1.00 88.31 100 VAL A N 1
ATOM 828 C CA . VAL A 1 100 ? -3.925 -17.024 -3.675 1.00 88.31 100 VAL A CA 1
ATOM 829 C C . VAL A 1 100 ? -3.651 -17.885 -4.924 1.00 88.31 100 VAL A C 1
ATOM 831 O O . VAL A 1 100 ? -2.569 -17.743 -5.518 1.00 88.31 100 VAL A O 1
ATOM 834 N N . PRO A 1 101 ? -4.573 -18.796 -5.288 1.00 83.81 101 PRO A N 1
ATOM 835 C CA . PRO A 1 101 ? -4.407 -19.725 -6.403 1.00 83.81 101 PRO A CA 1
ATOM 836 C C . PRO A 1 101 ? -4.551 -19.022 -7.758 1.00 83.81 101 PRO A C 1
ATOM 838 O O . PRO A 1 101 ? -4.999 -17.886 -7.836 1.00 83.81 101 PRO A O 1
ATOM 841 N N . LEU A 1 102 ? -4.146 -19.714 -8.825 1.00 75.19 102 LEU A N 1
ATOM 842 C CA . LEU A 1 102 ? -4.183 -19.262 -10.226 1.00 75.19 102 LEU A CA 1
ATOM 843 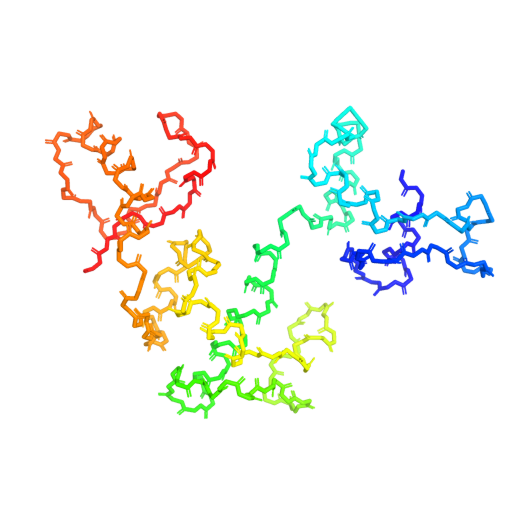C C . LEU A 1 102 ? -5.546 -19.525 -10.908 1.00 75.19 102 LEU A C 1
ATOM 845 O O . LEU A 1 102 ? -5.573 -19.809 -12.104 1.00 75.19 102 LEU A O 1
ATOM 849 N N . ASP A 1 103 ? -6.659 -19.505 -10.171 1.00 73.94 103 ASP A N 1
ATOM 850 C CA . ASP A 1 103 ? -7.976 -19.903 -10.694 1.00 73.94 103 ASP A CA 1
ATOM 851 C C . ASP A 1 103 ? -8.901 -18.716 -11.035 1.00 73.94 103 ASP A C 1
ATOM 853 O O . ASP A 1 103 ? -8.679 -17.583 -10.612 1.00 73.94 103 ASP A O 1
ATOM 857 N N . GLU A 1 104 ? -9.934 -18.979 -11.842 1.00 71.88 104 GLU A N 1
ATOM 858 C CA . GLU A 1 104 ? -10.839 -17.965 -12.410 1.00 71.88 104 GLU A CA 1
ATOM 859 C C . GLU A 1 104 ? -11.737 -17.270 -11.378 1.00 71.88 104 GLU A C 1
ATOM 861 O O . GLU A 1 104 ? -12.291 -16.208 -11.664 1.00 71.88 104 GLU A O 1
ATOM 866 N N . ASN A 1 105 ? -11.870 -17.830 -10.173 1.00 73.38 105 ASN A N 1
ATOM 867 C CA . ASN A 1 105 ? -12.687 -17.241 -9.116 1.00 73.38 105 ASN A CA 1
ATOM 868 C C . ASN A 1 105 ? -11.986 -16.075 -8.418 1.00 73.38 105 ASN A C 1
ATOM 870 O O . ASN A 1 105 ? -12.632 -15.330 -7.675 1.00 73.38 105 ASN A O 1
ATOM 874 N N . TRP A 1 106 ? -10.684 -15.909 -8.641 1.00 73.50 106 TRP A N 1
ATOM 875 C CA . TRP A 1 106 ? -9.927 -14.781 -8.130 1.00 73.50 106 TRP A CA 1
ATOM 876 C C . TRP A 1 106 ? -9.960 -13.672 -9.164 1.00 73.50 106 TRP A C 1
ATOM 878 O O . TRP A 1 106 ? -9.572 -13.895 -10.315 1.00 73.50 106 TRP A O 1
ATOM 888 N N . PRO A 1 107 ? -10.466 -12.480 -8.800 1.00 58.88 107 PRO A N 1
ATOM 889 C CA . PRO A 1 107 ? -10.688 -11.451 -9.783 1.00 58.88 107 PRO A CA 1
ATOM 890 C C . PRO A 1 107 ? -9.343 -11.108 -10.419 1.00 58.88 107 PRO A C 1
ATOM 892 O O . PRO A 1 107 ? -8.372 -10.770 -9.739 1.00 58.88 107 PRO A O 1
ATOM 895 N N . ARG A 1 108 ? -9.280 -11.199 -11.751 1.00 58.84 108 ARG A N 1
ATOM 896 C CA . ARG A 1 108 ? -8.200 -10.609 -12.545 1.00 58.84 108 ARG A CA 1
ATOM 897 C C . ARG A 1 108 ? -8.383 -9.097 -12.485 1.00 58.84 108 ARG A C 1
ATOM 899 O O . ARG A 1 108 ? -8.761 -8.485 -13.480 1.00 58.84 108 ARG A O 1
ATOM 906 N N . LEU A 1 109 ? -8.235 -8.505 -11.300 1.00 49.50 109 LEU A N 1
ATOM 907 C CA . LEU A 1 109 ? -8.367 -7.068 -11.152 1.00 49.50 109 LEU A CA 1
ATOM 908 C C . LEU A 1 109 ? -7.355 -6.428 -12.094 1.00 49.50 109 LEU A C 1
ATOM 910 O O . LEU A 1 109 ? -6.173 -6.787 -12.148 1.00 49.50 109 LEU A O 1
ATOM 914 N N . LEU A 1 110 ? -7.933 -5.586 -12.937 1.00 42.16 110 LEU A N 1
ATOM 915 C CA . LEU A 1 110 ? -7.331 -4.889 -14.050 1.00 42.16 110 LEU A CA 1
ATOM 916 C C . LEU A 1 110 ? -5.944 -4.371 -13.636 1.00 42.16 110 LEU A C 1
ATOM 918 O O . LEU A 1 110 ? -5.827 -3.629 -12.670 1.00 42.16 110 LEU A O 1
ATOM 922 N N . LEU A 1 111 ? -4.921 -4.776 -14.403 1.00 43.75 111 LEU A N 1
ATOM 923 C CA . LEU A 1 111 ? -3.510 -4.337 -14.391 1.00 43.75 111 LEU A CA 1
ATOM 924 C C . LEU A 1 111 ? -2.444 -5.177 -13.669 1.00 43.75 111 LEU A C 1
ATOM 926 O O . LEU A 1 111 ? -1.269 -4.829 -13.804 1.00 43.75 111 LEU A O 1
ATOM 930 N N . HIS A 1 112 ? -2.724 -6.319 -13.024 1.00 48.47 112 HIS A N 1
ATOM 931 C CA . HIS A 1 112 ? -1.591 -7.147 -12.571 1.00 48.47 112 HIS A CA 1
ATOM 932 C C . HIS A 1 112 ? -1.837 -8.667 -12.519 1.00 48.47 112 HIS A C 1
ATOM 934 O O . HIS A 1 112 ? -2.645 -9.132 -11.722 1.00 48.47 112 HIS A O 1
ATOM 940 N N . PRO A 1 113 ? -1.029 -9.492 -13.223 1.00 53.09 113 PRO A N 1
ATOM 941 C CA . PRO A 1 113 ? -1.022 -10.963 -13.108 1.00 53.09 113 PRO A CA 1
ATOM 942 C C . PRO A 1 113 ? -0.646 -11.541 -11.719 1.00 53.09 113 PRO A C 1
ATOM 944 O O . PRO A 1 113 ? -0.211 -12.686 -11.640 1.00 53.09 113 PRO A O 1
ATOM 947 N N . LYS A 1 114 ? -0.693 -10.756 -10.627 1.00 57.03 114 LYS A N 1
ATOM 948 C CA . LYS A 1 114 ? 0.003 -11.038 -9.350 1.00 57.03 114 LYS A CA 1
ATOM 949 C C . LYS A 1 114 ? -0.856 -10.991 -8.076 1.00 57.03 114 LYS A C 1
ATOM 951 O O . LYS A 1 114 ? -0.288 -10.868 -6.982 1.00 57.03 114 LYS A O 1
ATOM 956 N N . LEU A 1 115 ? -2.182 -11.134 -8.151 1.00 53.75 115 LEU A N 1
ATOM 957 C CA . LEU A 1 115 ? -2.879 -11.686 -6.978 1.00 53.75 115 LEU A CA 1
ATOM 958 C C . LEU A 1 115 ? -2.402 -13.119 -6.741 1.00 53.75 115 LEU A C 1
ATOM 960 O O . LEU A 1 115 ? -2.047 -13.477 -5.624 1.00 53.75 115 LEU A O 1
ATOM 964 N N . HIS A 1 116 ? -2.244 -13.884 -7.817 1.00 64.94 116 HIS A N 1
ATOM 965 C CA . HIS A 1 116 ? -1.707 -15.234 -7.779 1.00 64.94 116 HIS A CA 1
ATOM 966 C C . HIS A 1 116 ? -0.314 -15.280 -7.137 1.00 64.94 116 HIS A C 1
ATOM 968 O O . HIS A 1 116 ? 0.566 -14.468 -7.441 1.00 64.94 116 HIS A O 1
ATOM 974 N N . GLY A 1 117 ? -0.113 -16.220 -6.213 1.00 74.88 117 GLY A N 1
ATOM 975 C CA . GLY A 1 117 ? 1.134 -16.322 -5.453 1.00 74.88 117 GLY A CA 1
ATOM 976 C C . GLY A 1 117 ? 1.238 -15.360 -4.261 1.00 74.88 117 GLY A C 1
ATOM 977 O O . GLY A 1 117 ? 2.232 -15.408 -3.529 1.00 74.88 117 GLY A O 1
ATOM 978 N N . LEU A 1 118 ? 0.240 -14.496 -4.018 1.00 86.00 118 LEU A N 1
ATOM 979 C CA . LEU A 1 118 ? 0.164 -13.716 -2.783 1.00 86.00 118 LEU A CA 1
ATOM 980 C C . LEU A 1 118 ? -0.006 -14.673 -1.602 1.00 86.00 118 LEU A C 1
ATOM 982 O O . LEU A 1 118 ? -1.008 -15.378 -1.496 1.00 86.00 118 LEU A O 1
ATOM 986 N N . LYS A 1 119 ? 0.960 -14.660 -0.681 1.00 90.50 119 LYS A N 1
ATOM 987 C CA . LYS A 1 119 ? 0.896 -15.383 0.597 1.00 90.50 119 LYS A CA 1
ATOM 988 C C . LYS A 1 119 ? -0.059 -14.664 1.557 1.00 90.50 119 LYS A C 1
ATOM 990 O O . LYS A 1 119 ? 0.382 -14.109 2.565 1.00 90.50 119 LYS A O 1
ATOM 995 N N . LEU A 1 120 ? -1.345 -14.617 1.207 1.00 91.94 120 LEU A N 1
ATOM 996 C CA . LEU A 1 120 ? -2.380 -13.880 1.935 1.00 91.94 120 LEU A CA 1
ATOM 997 C C . LEU A 1 120 ? -2.448 -14.339 3.398 1.00 91.94 120 LEU A C 1
ATOM 999 O O . LEU A 1 120 ? -2.446 -13.504 4.298 1.00 91.94 120 LEU A O 1
ATOM 1003 N N . GLY A 1 121 ? -2.368 -15.648 3.650 1.00 91.69 121 GLY A N 1
ATOM 1004 C CA . GLY A 1 121 ? -2.319 -16.194 5.007 1.00 91.69 121 GLY A CA 1
ATOM 1005 C C . GLY A 1 121 ? -1.178 -15.637 5.859 1.00 91.69 121 GLY A C 1
ATOM 1006 O O . GLY A 1 121 ? -1.366 -15.258 7.016 1.00 91.69 121 GLY A O 1
ATOM 1007 N N . PHE A 1 122 ? 0.015 -15.536 5.273 1.00 92.56 122 PHE A N 1
ATOM 1008 C CA . PHE A 1 122 ? 1.189 -14.977 5.938 1.00 92.56 122 PHE A CA 1
ATOM 1009 C C . PHE A 1 122 ? 1.052 -13.467 6.175 1.00 92.56 122 PHE A C 1
ATOM 1011 O O . PHE A 1 122 ? 1.406 -12.983 7.251 1.00 92.56 122 PHE A O 1
ATOM 1018 N N . ALA A 1 123 ? 0.519 -12.726 5.198 1.00 90.94 123 ALA A N 1
ATOM 1019 C CA . ALA A 1 123 ? 0.274 -11.291 5.331 1.00 90.94 123 ALA A CA 1
ATOM 1020 C C . ALA A 1 123 ? -0.692 -11.000 6.492 1.00 90.94 123 ALA A C 1
ATOM 1022 O O . ALA A 1 123 ? -0.371 -10.201 7.373 1.00 90.94 123 ALA A O 1
ATOM 1023 N N . LEU A 1 124 ? -1.812 -11.727 6.559 1.00 90.94 124 LEU A N 1
ATOM 1024 C CA . LEU A 1 124 ? -2.816 -11.584 7.617 1.00 90.94 124 LEU A CA 1
ATOM 1025 C C . LEU A 1 124 ? -2.302 -12.060 8.984 1.00 90.94 124 LEU A C 1
ATOM 1027 O O . LEU A 1 124 ? -2.662 -11.496 10.014 1.00 90.94 124 LEU A O 1
ATOM 1031 N N . ALA A 1 125 ? -1.404 -13.048 9.030 1.00 88.81 125 ALA A N 1
ATOM 1032 C CA . ALA A 1 125 ? -0.700 -13.388 10.267 1.00 88.81 125 ALA A CA 1
ATOM 1033 C C . ALA A 1 125 ? 0.188 -12.230 10.758 1.00 88.81 125 ALA A C 1
ATOM 1035 O O . ALA A 1 125 ? 0.303 -12.012 11.964 1.00 88.81 125 ALA A O 1
ATOM 1036 N N . GLY A 1 126 ? 0.800 -11.476 9.840 1.00 87.25 126 GLY A N 1
ATOM 1037 C CA . GLY A 1 126 ? 1.546 -10.254 10.145 1.00 87.25 126 GLY A CA 1
ATOM 1038 C C . GLY A 1 126 ? 0.651 -9.129 10.667 1.00 87.25 126 GLY A C 1
ATOM 1039 O O . GLY A 1 126 ? 1.001 -8.501 11.666 1.00 87.25 126 GLY A O 1
ATOM 1040 N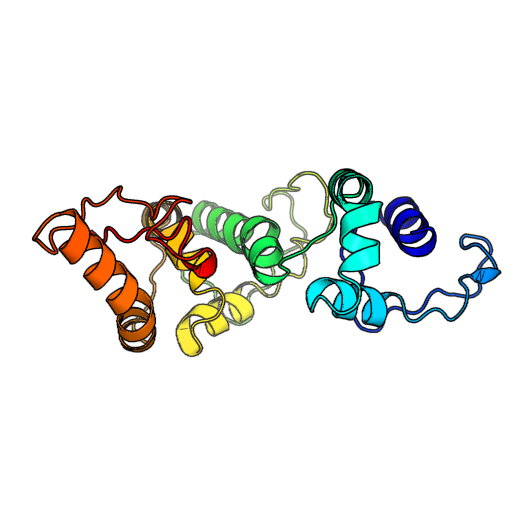 N . VAL A 1 127 ? -0.519 -8.931 10.053 1.00 85.75 127 VAL A N 1
ATOM 1041 C CA . VAL A 1 127 ? -1.564 -8.018 10.551 1.00 85.75 127 VAL A CA 1
ATOM 1042 C C . VAL A 1 127 ? -1.910 -8.363 12.002 1.00 85.75 127 VAL A C 1
ATOM 1044 O O . VAL A 1 127 ? -1.671 -7.556 12.897 1.00 85.75 127 VAL A O 1
ATOM 1047 N N . ARG A 1 128 ? -2.333 -9.608 12.254 1.00 81.19 128 ARG A N 1
ATOM 1048 C CA . ARG A 1 128 ? -2.804 -10.069 13.571 1.00 81.19 128 ARG A CA 1
ATOM 1049 C C . ARG A 1 128 ? -1.720 -10.055 14.652 1.00 81.19 128 ARG A C 1
ATOM 1051 O O . ARG A 1 128 ? -1.979 -9.674 15.783 1.00 81.19 128 ARG A O 1
ATOM 1058 N N . ARG A 1 129 ? -0.491 -10.483 14.332 1.00 79.94 129 ARG A N 1
ATOM 1059 C CA . ARG A 1 129 ? 0.574 -10.674 15.342 1.00 79.94 129 ARG A CA 1
ATOM 1060 C C . ARG A 1 129 ? 1.496 -9.476 15.520 1.00 79.94 129 ARG A C 1
ATOM 1062 O O . ARG A 1 129 ? 2.161 -9.379 16.546 1.00 79.94 129 ARG A O 1
ATOM 1069 N N . ARG A 1 130 ? 1.646 -8.629 14.499 1.00 77.12 130 ARG A N 1
ATOM 1070 C CA . ARG A 1 130 ? 2.664 -7.562 14.481 1.00 77.12 130 ARG A CA 1
ATOM 1071 C C . ARG A 1 130 ? 2.073 -6.163 14.316 1.00 77.12 130 ARG A C 1
ATOM 1073 O O . ARG A 1 130 ? 2.805 -5.195 14.547 1.00 77.12 130 ARG A O 1
ATOM 1080 N N . GLY A 1 131 ? 0.789 -6.053 13.965 1.00 76.75 131 GLY A N 1
ATOM 1081 C CA . GLY A 1 131 ? 0.137 -4.780 13.653 1.00 76.75 131 GLY A CA 1
ATOM 1082 C C . GLY A 1 131 ? 0.629 -4.188 12.331 1.00 76.75 131 GLY A C 1
ATOM 1083 O O . GLY A 1 131 ? 0.808 -2.979 12.224 1.00 76.75 131 GLY A O 1
ATOM 1084 N N . TYR A 1 132 ? 0.957 -5.034 11.348 1.00 85.44 132 TYR A N 1
ATOM 1085 C CA . TYR A 1 132 ? 1.261 -4.550 9.998 1.00 85.44 132 TYR A CA 1
ATOM 1086 C C . TYR A 1 132 ? 0.023 -3.932 9.358 1.00 85.44 132 TYR A C 1
ATOM 1088 O O . TYR A 1 132 ? -1.086 -4.364 9.651 1.00 85.44 132 TYR A O 1
ATOM 1096 N N . TYR A 1 133 ? 0.241 -2.969 8.457 1.00 85.69 133 TYR A N 1
ATOM 1097 C CA . TYR A 1 133 ? -0.827 -2.269 7.736 1.00 85.69 133 TYR A CA 1
ATOM 1098 C C . TYR A 1 133 ? -1.791 -1.509 8.655 1.00 85.69 133 TYR A C 1
ATOM 1100 O O . TYR A 1 133 ? -2.950 -1.338 8.311 1.00 85.69 133 TYR A O 1
ATOM 1108 N N . PHE A 1 134 ? -1.322 -1.057 9.824 1.00 82.06 134 PHE A N 1
ATOM 1109 C CA . PHE A 1 134 ? -2.158 -0.363 10.807 1.00 82.06 134 PHE A CA 1
ATOM 1110 C C . PHE A 1 134 ? -2.959 0.785 10.188 1.00 82.06 134 PHE A C 1
ATOM 1112 O O . PHE A 1 134 ? -4.181 0.787 10.282 1.00 82.06 134 PHE A O 1
ATOM 1119 N N . ASP A 1 135 ? -2.277 1.736 9.539 1.00 82.75 135 ASP A N 1
ATOM 1120 C CA . ASP A 1 135 ? -2.950 2.915 8.991 1.00 82.75 135 ASP A CA 1
ATOM 1121 C C . ASP A 1 135 ? -3.971 2.486 7.929 1.00 82.75 135 ASP A C 1
ATOM 1123 O O . ASP A 1 135 ? -5.086 2.980 7.906 1.00 82.75 135 ASP A O 1
ATOM 1127 N N . GLN A 1 136 ? -3.628 1.507 7.096 1.00 87.75 136 GLN A N 1
ATOM 1128 C CA . GLN A 1 136 ? -4.523 0.972 6.074 1.00 87.75 136 GLN A CA 1
ATOM 1129 C C . GLN A 1 136 ? -5.767 0.279 6.653 1.00 87.75 136 GLN A C 1
ATOM 1131 O O . GLN A 1 136 ? -6.872 0.485 6.153 1.00 87.75 136 GLN A O 1
ATOM 1136 N N . ILE A 1 137 ? -5.598 -0.509 7.718 1.00 85.44 137 ILE A N 1
ATOM 1137 C CA . ILE A 1 137 ? -6.691 -1.149 8.463 1.00 85.44 137 ILE A CA 1
ATOM 1138 C C . ILE A 1 137 ? -7.612 -0.081 9.038 1.00 85.44 137 ILE A C 1
ATOM 1140 O O . ILE A 1 137 ? -8.817 -0.148 8.836 1.00 85.44 137 ILE A O 1
ATOM 1144 N N . ALA A 1 138 ? -7.037 0.934 9.682 1.00 80.69 138 ALA A N 1
ATOM 1145 C CA . ALA A 1 138 ? -7.781 2.032 10.281 1.00 80.69 138 ALA A CA 1
ATOM 1146 C C . ALA A 1 138 ? -8.532 2.885 9.241 1.00 80.69 138 ALA A C 1
ATOM 1148 O O . ALA A 1 138 ? -9.546 3.486 9.562 1.00 80.69 138 ALA A O 1
ATOM 1149 N N . ARG A 1 139 ? -8.066 2.947 7.987 1.00 84.69 139 ARG A N 1
ATOM 1150 C CA . ARG A 1 139 ? -8.800 3.592 6.877 1.00 84.69 139 ARG A CA 1
ATOM 1151 C C . ARG A 1 139 ? -9.890 2.712 6.261 1.00 84.69 139 ARG A C 1
ATOM 1153 O O . ARG A 1 139 ? -10.699 3.212 5.493 1.00 84.69 139 ARG A O 1
ATOM 1160 N N . SER A 1 140 ? -9.870 1.408 6.535 1.00 85.12 140 SER A N 1
ATOM 1161 C CA . SER A 1 140 ? -10.724 0.412 5.875 1.00 85.12 140 SER A CA 1
ATOM 1162 C C . SER A 1 140 ? -11.609 -0.338 6.876 1.00 85.12 140 SER A C 1
ATOM 1164 O O . SER A 1 140 ? -11.996 -1.471 6.597 1.00 85.12 140 SER A O 1
ATOM 1166 N N . MET A 1 141 ? -11.887 0.242 8.050 1.00 80.31 141 MET A N 1
ATOM 1167 C CA . MET A 1 141 ? -12.607 -0.439 9.133 1.00 80.31 141 MET A CA 1
ATOM 1168 C C . MET A 1 141 ? -14.004 -0.876 8.700 1.00 80.31 141 MET A C 1
ATOM 1170 O O . MET A 1 141 ? -14.320 -2.053 8.850 1.00 80.31 141 MET A O 1
ATOM 1174 N N . ASP A 1 142 ? -14.774 0.003 8.057 1.00 82.44 142 ASP A N 1
ATOM 1175 C CA . ASP A 1 142 ? -16.104 -0.351 7.539 1.00 82.44 142 ASP A CA 1
ATOM 1176 C C . ASP A 1 142 ? -16.057 -1.516 6.537 1.00 82.44 142 ASP A C 1
ATOM 1178 O O . ASP A 1 142 ? -16.863 -2.445 6.596 1.00 82.44 142 ASP A O 1
ATOM 1182 N N . ALA A 1 143 ? -15.077 -1.507 5.627 1.00 86.75 143 ALA A N 1
ATOM 1183 C CA . ALA A 1 143 ? -14.909 -2.574 4.641 1.00 86.75 143 ALA A CA 1
ATOM 1184 C C . ALA A 1 143 ? -14.514 -3.908 5.297 1.00 86.75 143 ALA A C 1
ATOM 1186 O O . ALA A 1 143 ? -14.950 -4.970 4.857 1.00 86.75 143 ALA A O 1
ATOM 1187 N N . LEU A 1 144 ? -13.698 -3.861 6.354 1.00 88.12 144 LEU A N 1
ATOM 1188 C CA . LEU A 1 144 ? -13.302 -5.034 7.133 1.00 88.12 144 LEU A CA 1
ATOM 1189 C C . LEU A 1 144 ? -14.463 -5.588 7.969 1.00 88.12 144 LEU A C 1
ATOM 1191 O O . LEU A 1 144 ? -14.608 -6.806 8.067 1.00 88.12 144 LEU A O 1
ATOM 1195 N N . GLU A 1 145 ? -15.301 -4.719 8.535 1.00 84.69 145 GLU A N 1
ATOM 1196 C CA . GLU A 1 145 ? -16.512 -5.106 9.262 1.00 84.69 145 GLU A CA 1
ATOM 1197 C C . GLU A 1 145 ? -17.529 -5.773 8.326 1.00 84.69 145 GLU A C 1
ATOM 1199 O O . GLU A 1 145 ? -18.067 -6.828 8.658 1.00 84.69 145 GLU A O 1
ATOM 1204 N N . ALA A 1 146 ? -17.714 -5.235 7.116 1.00 87.62 146 ALA A N 1
ATOM 1205 C CA . ALA A 1 146 ? -18.624 -5.784 6.108 1.00 87.62 146 ALA A CA 1
ATOM 1206 C C . ALA A 1 146 ? -18.285 -7.221 5.665 1.00 87.62 146 ALA A C 1
ATOM 1208 O O . ALA A 1 146 ? -19.151 -7.934 5.158 1.00 87.62 146 ALA A O 1
ATOM 1209 N N . ILE A 1 147 ? -17.033 -7.651 5.842 1.00 89.81 147 ILE A N 1
ATOM 1210 C CA . ILE A 1 147 ? -16.572 -9.019 5.554 1.00 89.81 147 ILE A CA 1
ATOM 1211 C C . ILE A 1 147 ? -16.275 -9.822 6.829 1.00 89.81 147 ILE A C 1
ATOM 1213 O O . ILE A 1 147 ? -15.566 -10.831 6.777 1.00 89.81 147 ILE A O 1
ATOM 1217 N N . GLU A 1 148 ? -16.761 -9.349 7.980 1.00 86.50 148 GLU A N 1
ATOM 1218 C CA . GLU A 1 148 ? -16.599 -9.981 9.294 1.00 86.50 148 GLU A CA 1
ATOM 1219 C C . GLU A 1 148 ? -15.129 -10.345 9.590 1.00 86.50 148 GLU A C 1
ATOM 1221 O O . GLU A 1 148 ? -14.790 -11.432 10.082 1.00 86.50 148 GLU A O 1
ATOM 1226 N N . PHE A 1 149 ? -14.204 -9.448 9.223 1.00 84.75 149 PHE A N 1
ATOM 1227 C CA . PHE A 1 149 ? -12.781 -9.670 9.438 1.00 84.75 149 PHE A CA 1
ATOM 1228 C C . PHE A 1 149 ? -12.419 -9.489 10.911 1.00 84.75 149 PHE A C 1
ATOM 1230 O O . PHE A 1 149 ? -12.241 -8.381 11.408 1.00 84.75 149 PHE A O 1
ATOM 1237 N N . ASP A 1 150 ? -12.230 -10.614 11.596 1.00 76.25 150 ASP A N 1
ATOM 1238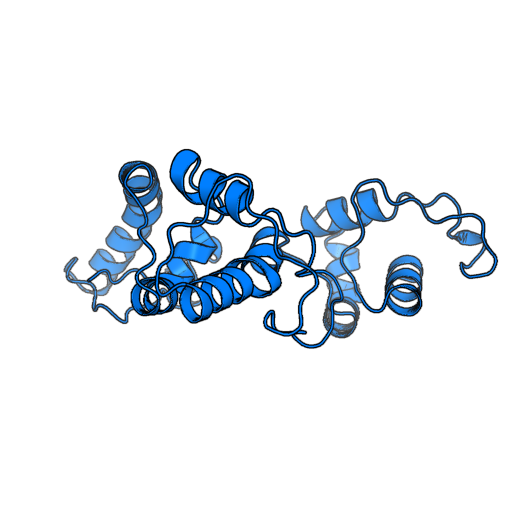 C CA . ASP A 1 150 ? -11.803 -10.630 12.990 1.00 76.25 150 ASP A CA 1
ATOM 1239 C C . ASP A 1 150 ? -10.341 -10.157 13.153 1.00 76.25 150 ASP A C 1
ATOM 1241 O O . ASP A 1 150 ? -9.363 -10.883 12.887 1.00 76.25 150 ASP A O 1
ATOM 1245 N N . LEU A 1 151 ? -10.208 -8.910 13.609 1.00 68.88 151 LEU A N 1
ATOM 1246 C CA . LEU A 1 151 ? -8.987 -8.297 14.117 1.00 68.88 151 LEU A CA 1
ATOM 1247 C C . LEU A 1 151 ? -8.741 -8.777 15.557 1.00 68.88 151 LEU A C 1
ATOM 1249 O O . LEU A 1 151 ? -8.747 -7.968 16.479 1.00 68.88 151 LEU A O 1
ATOM 1253 N N . MET A 1 152 ? -8.522 -10.079 15.785 1.00 55.75 152 MET A N 1
ATOM 1254 C CA . MET A 1 152 ? -8.139 -10.584 17.114 1.00 55.75 152 MET A CA 1
ATOM 1255 C C . MET A 1 152 ? -6.957 -9.769 17.658 1.00 55.75 152 MET A C 1
ATOM 1257 O O . MET A 1 152 ? -5.861 -9.945 17.143 1.00 55.75 152 MET A O 1
ATOM 1261 N N . THR A 1 153 ? -7.251 -8.841 18.583 1.00 53.91 153 THR A N 1
ATOM 1262 C CA . THR A 1 153 ? -6.712 -8.439 19.908 1.00 53.91 153 THR A CA 1
ATOM 1263 C C . THR A 1 153 ? -5.279 -7.927 20.218 1.00 53.91 153 THR A C 1
ATOM 1265 O O . THR A 1 153 ? -5.205 -7.122 21.143 1.00 53.91 153 THR A O 1
ATOM 1268 N N . PRO A 1 154 ? -4.137 -8.186 19.535 1.00 49.97 154 PRO A N 1
ATOM 1269 C CA . PRO A 1 154 ? -2.870 -7.505 19.869 1.00 49.97 154 PRO A CA 1
ATOM 1270 C C . PRO A 1 154 ? -2.765 -6.056 19.375 1.00 49.97 154 PRO A C 1
ATOM 1272 O O . PRO A 1 154 ? -1.758 -5.392 19.629 1.00 49.97 154 PRO A O 1
ATOM 1275 N N . VAL A 1 155 ? -3.763 -5.580 18.625 1.00 54.06 155 VAL A N 1
ATOM 1276 C CA . VAL A 1 155 ? -3.787 -4.230 18.050 1.00 54.06 155 VAL A CA 1
ATOM 1277 C C . VAL A 1 155 ? -4.119 -3.178 19.110 1.00 54.06 155 VAL A C 1
ATOM 1279 O O . VAL A 1 155 ? -3.638 -2.064 18.972 1.00 54.06 155 VAL A O 1
ATOM 1282 N N . THR A 1 156 ? -4.809 -3.520 20.204 1.00 58.81 156 THR A N 1
ATOM 1283 C CA . THR A 1 156 ? -5.405 -2.548 21.145 1.00 58.81 156 THR A CA 1
ATOM 1284 C C . THR A 1 156 ? -4.404 -1.580 21.776 1.00 58.81 156 THR A C 1
ATOM 1286 O O . THR A 1 156 ? -4.619 -0.379 21.717 1.00 58.81 156 THR A O 1
ATOM 1289 N N . LYS A 1 157 ? -3.250 -2.042 22.274 1.00 63.81 157 LYS A N 1
ATOM 1290 C CA . LYS A 1 157 ? -2.286 -1.119 22.906 1.00 63.81 157 LYS A CA 1
ATOM 1291 C C . LYS A 1 157 ? -1.591 -0.190 21.903 1.00 63.81 157 LYS A C 1
ATOM 1293 O O . LYS A 1 157 ? -1.469 1.006 22.131 1.00 63.81 157 LYS A O 1
ATOM 1298 N N . LYS A 1 158 ? -1.143 -0.731 20.763 1.00 65.62 158 LYS A N 1
ATOM 1299 C CA . LYS A 1 158 ? -0.562 0.095 19.685 1.00 65.62 158 LYS A CA 1
ATOM 1300 C C . LYS A 1 158 ? -1.605 1.017 19.054 1.00 65.62 158 LYS A C 1
ATOM 1302 O O . LYS A 1 158 ? -1.245 2.073 18.548 1.00 65.62 158 LYS A O 1
ATOM 1307 N N . TRP A 1 159 ? -2.859 0.579 19.044 1.00 68.00 159 TRP A N 1
ATOM 1308 C CA . TRP A 1 159 ? -4.014 1.335 18.594 1.00 68.00 159 TRP A CA 1
ATOM 1309 C C . TRP A 1 159 ? -4.261 2.521 19.507 1.00 68.00 159 TRP A C 1
ATOM 1311 O O . TRP A 1 159 ? -4.216 3.638 19.015 1.00 68.00 159 TRP A O 1
ATOM 1321 N N . GLU A 1 160 ? -4.387 2.301 20.814 1.00 71.00 160 GLU A N 1
ATOM 1322 C CA . GLU A 1 160 ? -4.526 3.360 21.817 1.00 71.00 160 GLU A CA 1
ATOM 1323 C C . GLU A 1 160 ? -3.401 4.395 21.689 1.00 71.00 160 GLU A C 1
ATOM 1325 O O . GLU A 1 160 ? -3.685 5.567 21.463 1.00 71.00 160 GLU A O 1
ATOM 1330 N N . ASP A 1 161 ? -2.129 3.975 21.684 1.00 77.31 161 ASP A N 1
ATOM 1331 C CA . ASP A 1 161 ? -0.986 4.896 21.547 1.00 77.31 161 ASP A CA 1
ATOM 1332 C C . ASP A 1 161 ? -1.033 5.727 20.246 1.00 77.31 161 ASP A C 1
ATOM 1334 O O . ASP A 1 161 ? -0.577 6.873 20.190 1.00 77.31 161 ASP A O 1
ATOM 1338 N N . ARG A 1 162 ? -1.549 5.141 19.159 1.00 78.38 162 ARG A N 1
ATOM 1339 C CA . ARG A 1 162 ? -1.610 5.774 17.836 1.00 78.38 162 ARG A CA 1
ATOM 1340 C C . ARG A 1 162 ? -2.832 6.672 17.672 1.00 78.38 162 ARG A C 1
ATOM 1342 O O . ARG A 1 162 ? -2.728 7.651 16.927 1.00 78.38 162 ARG A O 1
ATOM 1349 N N . VAL A 1 163 ? -3.940 6.323 18.323 1.00 81.81 163 VAL A N 1
ATOM 1350 C CA . VAL A 1 163 ? -5.272 6.931 18.209 1.00 81.81 163 VAL A CA 1
ATOM 1351 C C . VAL A 1 163 ? -5.514 8.004 19.262 1.00 81.81 163 VAL A C 1
ATOM 1353 O O . VAL A 1 163 ? -6.177 8.992 18.963 1.00 81.81 163 VAL A O 1
ATOM 1356 N N . GLU A 1 164 ? -4.899 7.899 20.437 1.00 86.50 164 GLU A N 1
ATOM 1357 C CA . GLU A 1 164 ? -5.047 8.879 21.515 1.00 86.50 164 GLU A CA 1
ATOM 1358 C C . GLU A 1 164 ? -4.735 10.325 21.078 1.00 86.50 164 GLU A C 1
ATOM 1360 O O . GLU A 1 164 ? -5.544 11.207 21.364 1.00 86.50 164 GLU A O 1
ATOM 1365 N N . PRO A 1 165 ? -3.666 10.621 20.305 1.00 90.50 165 PRO A N 1
ATOM 1366 C CA . PRO A 1 165 ? -3.438 11.985 19.818 1.00 90.50 165 PRO A CA 1
ATOM 1367 C C . PRO A 1 165 ? -4.565 12.507 18.911 1.00 90.50 165 PRO A C 1
ATOM 1369 O O . PRO A 1 165 ? -4.850 13.707 18.888 1.00 90.50 165 PRO A O 1
ATOM 1372 N N . MET A 1 166 ? -5.212 11.610 18.161 1.00 90.94 166 MET A N 1
ATOM 1373 C CA . MET A 1 166 ? -6.343 11.942 17.295 1.00 90.94 166 MET A CA 1
ATOM 1374 C C . MET A 1 166 ? -7.613 12.189 18.120 1.00 90.94 166 MET A C 1
ATOM 1376 O O . MET A 1 166 ? -8.310 13.167 17.865 1.00 90.94 166 MET A O 1
ATOM 1380 N N . LEU A 1 167 ? -7.868 11.381 19.155 1.00 90.19 167 LEU A N 1
ATOM 1381 C CA . LEU A 1 167 ? -8.967 11.608 20.103 1.00 90.19 167 LEU A CA 1
ATOM 1382 C C . LEU A 1 167 ? -8.793 12.916 20.878 1.00 90.19 167 LEU A C 1
ATOM 1384 O O . LEU A 1 167 ? -9.753 13.665 21.019 1.00 90.19 167 LEU A O 1
ATOM 1388 N N . ALA A 1 168 ? -7.572 13.239 21.308 1.00 92.88 168 ALA A N 1
ATOM 1389 C CA . ALA A 1 168 ? -7.271 14.511 21.961 1.00 92.88 168 ALA A CA 1
ATOM 1390 C C . ALA A 1 168 ? -7.523 15.710 21.028 1.00 92.88 168 ALA A C 1
ATOM 1392 O O . ALA A 1 168 ? -8.058 16.733 21.451 1.00 92.88 168 ALA A O 1
ATOM 1393 N N . THR A 1 169 ? -7.185 15.574 19.741 1.00 94.56 169 THR A N 1
ATOM 1394 C CA . THR A 1 169 ? -7.480 16.603 18.730 1.00 94.56 169 THR A CA 1
ATOM 1395 C C . THR A 1 169 ? -8.989 16.753 18.519 1.00 94.56 169 THR A C 1
ATOM 1397 O O . THR A 1 169 ? -9.487 17.874 18.444 1.00 94.56 169 THR A O 1
ATOM 1400 N N . PHE A 1 170 ? -9.732 15.644 18.465 1.00 94.31 170 PHE A N 1
ATOM 1401 C CA . PHE A 1 170 ? -11.193 15.665 18.372 1.00 94.31 170 PHE A CA 1
ATOM 1402 C C . PHE A 1 170 ? -11.827 16.342 19.596 1.00 94.31 170 PHE A C 1
ATOM 1404 O O . PHE A 1 170 ? -12.643 17.246 19.447 1.00 94.31 170 PHE A O 1
ATOM 1411 N N . GLU A 1 171 ? -11.404 15.965 20.801 1.00 94.88 171 GLU A N 1
ATOM 1412 C CA . GLU A 1 171 ? -11.875 16.545 22.061 1.00 94.88 171 GLU A CA 1
ATOM 1413 C C . GLU A 1 171 ? -11.612 18.051 22.131 1.00 94.88 171 GLU A C 1
ATOM 1415 O O . GLU A 1 171 ? -12.484 18.810 22.543 1.00 94.88 171 GLU A O 1
ATOM 1420 N N . GLN A 1 172 ? -10.455 18.514 21.653 1.00 94.62 172 GLN A N 1
ATOM 1421 C CA . GLN A 1 172 ? -10.163 19.944 21.574 1.00 94.62 172 GLN A CA 1
ATOM 1422 C C . GLN A 1 172 ? -11.118 20.691 20.626 1.00 94.62 172 GLN A C 1
ATOM 1424 O O . GLN A 1 172 ? -11.450 21.849 20.880 1.00 94.62 172 GLN A O 1
ATOM 1429 N N . LEU A 1 173 ? -11.537 20.054 19.530 1.00 94.25 173 LEU A N 1
ATOM 1430 C CA . LEU A 1 173 ? -12.418 20.654 18.524 1.00 94.25 173 LEU A CA 1
ATOM 1431 C C . LEU A 1 173 ? -13.902 20.602 18.913 1.00 94.25 173 LEU A C 1
ATOM 1433 O O . LEU A 1 173 ? -14.646 21.519 18.570 1.00 94.25 173 LEU A O 1
ATOM 1437 N N . HIS A 1 174 ? -14.328 19.547 19.609 1.00 93.94 174 HIS A N 1
ATOM 1438 C CA . HIS A 1 174 ? -15.742 19.243 19.855 1.00 93.94 174 HIS A CA 1
ATOM 1439 C C . HIS A 1 174 ? -16.145 19.302 21.337 1.00 93.94 174 HIS A C 1
ATOM 1441 O O . HIS A 1 174 ? -17.331 19.340 21.650 1.00 93.94 174 HIS A O 1
ATOM 1447 N N . GLY A 1 175 ? -15.182 19.343 22.261 1.00 93.50 175 GLY A N 1
ATOM 1448 C CA . GLY A 1 175 ? -15.417 19.387 23.708 1.00 93.50 175 GLY A CA 1
ATOM 1449 C C . GLY A 1 175 ? -15.807 18.046 24.342 1.00 93.50 175 GLY A C 1
ATOM 1450 O O . GLY A 1 175 ? -16.134 18.016 25.525 1.00 93.50 175 GLY A O 1
ATOM 1451 N N . HIS A 1 176 ? -15.793 16.947 23.580 1.00 91.69 176 HIS A N 1
ATOM 1452 C CA . HIS A 1 176 ? -16.103 15.590 24.042 1.00 91.69 176 HIS A CA 1
ATOM 1453 C C . HIS A 1 176 ? -15.341 14.538 23.222 1.00 91.69 176 HIS A C 1
ATOM 1455 O O . HIS A 1 176 ? -14.779 14.848 22.173 1.00 91.69 176 HIS A O 1
ATOM 1461 N N . ARG A 1 177 ? -15.354 13.277 23.678 1.00 89.12 177 ARG A N 1
ATOM 1462 C CA . ARG A 1 177 ? -14.740 12.126 22.982 1.00 89.12 177 ARG A CA 1
ATOM 1463 C C . ARG A 1 177 ? -15.739 11.182 22.307 1.00 89.12 177 ARG A C 1
ATOM 1465 O O . ARG A 1 177 ? -15.327 10.158 21.773 1.00 89.12 177 ARG A O 1
ATOM 1472 N N . ASP A 1 178 ? -17.024 11.531 22.292 1.00 87.88 178 ASP A N 1
ATOM 1473 C CA . ASP A 1 178 ? -18.048 10.780 21.553 1.00 87.88 178 ASP A CA 1
ATOM 1474 C C . ASP A 1 178 ? -17.893 11.001 20.040 1.00 87.88 178 ASP A C 1
ATOM 1476 O O . ASP A 1 178 ? -18.559 11.846 19.439 1.00 87.88 178 ASP A O 1
ATOM 1480 N N . VAL A 1 179 ? -16.936 10.294 19.437 1.00 88.31 179 VAL A N 1
ATOM 1481 C CA . VAL A 1 179 ? -16.622 10.400 18.010 1.00 88.31 179 VAL A CA 1
ATOM 1482 C C . VAL A 1 179 ? -17.709 9.684 17.196 1.00 88.31 179 VAL A C 1
ATOM 1484 O O . VAL A 1 179 ? -17.925 8.490 17.413 1.00 88.31 179 VAL A O 1
ATOM 1487 N N . PRO A 1 180 ? -18.382 10.362 16.244 1.00 89.50 180 PRO A N 1
ATOM 1488 C CA . PRO A 1 180 ? -19.332 9.716 15.341 1.00 89.50 180 PRO A CA 1
ATOM 1489 C C . PRO A 1 180 ? -18.696 8.536 14.600 1.00 89.50 180 PRO A C 1
ATOM 1491 O O . PRO A 1 180 ? -17.544 8.625 14.179 1.00 89.50 180 PRO A O 1
ATOM 1494 N N . ARG A 1 181 ? -19.447 7.444 14.410 1.00 83.12 181 ARG A N 1
ATOM 1495 C CA . ARG A 1 181 ? -18.948 6.199 13.793 1.00 83.12 181 ARG A CA 1
ATOM 1496 C C . ARG A 1 181 ? -18.329 6.414 12.406 1.00 83.12 181 ARG A C 1
ATOM 1498 O O . ARG A 1 181 ? -17.337 5.778 12.067 1.00 83.12 181 ARG A O 1
ATOM 1505 N N . ASP A 1 182 ? -18.908 7.314 11.625 1.00 85.88 182 ASP A N 1
ATOM 1506 C CA . ASP A 1 182 ? -18.499 7.676 10.267 1.00 85.88 182 ASP A CA 1
ATOM 1507 C C . ASP A 1 182 ? -17.441 8.792 10.225 1.00 85.88 182 ASP A C 1
ATOM 1509 O O . ASP A 1 182 ? -17.064 9.263 9.149 1.00 85.88 182 ASP A O 1
ATOM 1513 N N . PHE A 1 183 ? -16.932 9.236 11.379 1.00 90.19 183 PHE A N 1
ATOM 1514 C CA . PHE A 1 183 ? -15.928 10.286 11.416 1.00 90.19 183 PHE A CA 1
ATOM 1515 C C . PHE A 1 183 ? -14.587 9.790 10.868 1.00 90.19 183 PHE A C 1
ATOM 1517 O O . PHE A 1 183 ? -13.912 8.922 11.436 1.00 90.19 183 PHE A O 1
ATOM 1524 N N . VAL A 1 184 ? -14.158 10.449 9.795 1.00 91.31 184 VAL A N 1
ATOM 1525 C CA . VAL A 1 184 ? -12.856 10.272 9.160 1.00 91.31 184 VAL A CA 1
ATOM 1526 C C . VAL A 1 184 ? -12.024 11.529 9.378 1.00 91.31 184 VAL A C 1
ATOM 1528 O O . VAL A 1 184 ? -12.477 12.641 9.102 1.00 91.31 184 VAL A O 1
ATOM 1531 N N . VAL A 1 185 ? -10.784 11.359 9.839 1.00 91.81 185 VAL A N 1
ATOM 1532 C CA . VAL A 1 185 ? -9.864 12.475 10.088 1.00 91.81 185 VAL A CA 1
ATOM 1533 C C . VAL A 1 185 ? -9.670 13.308 8.808 1.00 91.81 185 VAL A C 1
ATOM 1535 O O . VAL A 1 185 ? -9.148 12.786 7.812 1.00 91.81 185 VAL A O 1
ATOM 1538 N N . PRO A 1 186 ? -10.040 14.605 8.810 1.00 93.00 186 PRO A N 1
ATOM 1539 C CA . PRO A 1 186 ? -9.998 15.434 7.614 1.00 93.00 186 PRO A CA 1
ATOM 1540 C C . PRO A 1 186 ? -8.565 15.817 7.237 1.00 93.00 186 PRO A C 1
ATOM 1542 O O . PRO A 1 186 ? -7.666 15.912 8.074 1.00 93.00 186 PRO A O 1
ATOM 1545 N N . SER A 1 187 ? -8.353 16.100 5.951 1.00 93.31 187 SER A N 1
ATOM 1546 C CA . SER A 1 187 ? -7.052 16.492 5.403 1.00 93.31 187 SER A CA 1
ATOM 1547 C C . SER A 1 187 ? -6.730 17.979 5.600 1.00 93.31 187 SER A C 1
ATOM 1549 O O . SER A 1 187 ? -6.311 18.664 4.664 1.00 93.31 187 SER A O 1
ATOM 1551 N N . SER A 1 188 ? -6.972 18.501 6.801 1.00 92.44 188 SER A N 1
ATOM 1552 C CA . SER A 1 188 ? -6.807 19.916 7.139 1.00 92.44 188 SER A CA 1
ATOM 1553 C C . SER A 1 188 ? -6.318 20.107 8.573 1.00 92.44 188 SER A C 1
ATOM 1555 O O . SER A 1 188 ? -6.528 19.258 9.433 1.00 92.44 188 SER A O 1
ATOM 1557 N N . SER A 1 189 ? -5.698 21.258 8.848 1.00 90.12 189 SER A N 1
ATOM 1558 C CA . SER A 1 189 ? -5.345 21.679 10.214 1.00 90.12 189 SER A CA 1
ATOM 1559 C C . SER A 1 189 ? -6.577 21.633 11.140 1.00 90.12 189 SER A C 1
ATOM 1561 O O . SER A 1 189 ? -7.660 21.993 10.672 1.00 90.12 189 SER A O 1
ATOM 1563 N N . PRO A 1 190 ? -6.456 21.227 12.424 1.00 92.81 190 PRO A N 1
ATOM 1564 C CA . PRO A 1 190 ? -5.224 20.915 13.173 1.00 92.81 190 PRO A CA 1
ATOM 1565 C C . PRO A 1 190 ? -4.650 19.505 12.948 1.00 92.81 190 PRO A C 1
ATOM 1567 O O . PRO A 1 190 ? -3.606 19.173 13.506 1.00 92.81 190 PRO A O 1
ATOM 1570 N N . TRP A 1 191 ? -5.284 18.678 12.119 1.00 92.75 191 TRP A N 1
ATOM 1571 C CA . TRP A 1 191 ? -4.868 17.297 11.898 1.00 92.75 191 TRP A CA 1
ATOM 1572 C C . TRP A 1 191 ? -3.569 17.211 11.101 1.00 92.75 191 TRP A C 1
ATOM 1574 O O . TRP A 1 191 ? -3.405 17.829 10.043 1.00 92.75 191 TRP A O 1
ATOM 1584 N N . ILE A 1 192 ? -2.638 16.392 11.578 1.00 90.50 192 ILE A N 1
ATOM 1585 C CA . ILE A 1 192 ? -1.352 16.180 10.914 1.00 90.50 192 ILE A CA 1
ATOM 1586 C C . ILE A 1 192 ? -1.480 15.188 9.760 1.00 90.50 192 ILE A C 1
ATOM 1588 O O . ILE A 1 192 ? -2.236 14.225 9.815 1.00 90.50 192 ILE A O 1
ATOM 1592 N N . LYS A 1 193 ? -0.666 15.381 8.718 1.00 86.12 193 LYS A N 1
ATOM 1593 C CA . LYS A 1 193 ? -0.771 14.640 7.450 1.00 86.12 193 LYS A CA 1
ATOM 1594 C C . LYS A 1 193 ? -0.757 13.114 7.573 1.00 86.12 193 LYS A C 1
ATOM 1596 O O . LYS A 1 193 ? -1.353 12.435 6.746 1.00 86.12 193 LYS A O 1
ATOM 1601 N N . LYS A 1 194 ? -0.075 12.572 8.586 1.00 83.88 194 LYS A N 1
ATOM 1602 C CA . LYS A 1 194 ? -0.037 11.122 8.835 1.00 83.88 194 LYS A CA 1
ATOM 1603 C C . LYS A 1 194 ? -1.367 10.552 9.356 1.00 83.88 194 LYS A C 1
ATOM 1605 O O . LYS A 1 194 ? -1.561 9.347 9.272 1.00 83.88 194 LYS A O 1
ATOM 1610 N N . ASP A 1 195 ? -2.249 11.398 9.882 1.00 89.00 195 ASP A N 1
ATOM 1611 C CA . ASP A 1 195 ? -3.523 11.013 10.501 1.00 89.00 195 ASP A CA 1
ATOM 1612 C C . ASP A 1 195 ? -4.694 11.115 9.522 1.00 89.00 195 ASP A C 1
ATOM 1614 O O . ASP A 1 195 ? -5.759 10.570 9.774 1.00 89.00 195 ASP A O 1
ATOM 1618 N N . TRP A 1 196 ? -4.498 11.777 8.381 1.00 90.62 196 TRP A N 1
ATOM 1619 C CA . TRP A 1 196 ? -5.552 11.991 7.397 1.00 90.62 196 TRP A CA 1
ATOM 1620 C C . TRP A 1 196 ? -6.137 10.675 6.872 1.00 90.62 196 TRP A C 1
ATOM 1622 O O . TRP A 1 196 ? -5.412 9.730 6.527 1.00 90.62 196 TRP A O 1
ATOM 1632 N N . GLY A 1 197 ? -7.467 10.648 6.787 1.00 87.25 197 GLY A N 1
ATOM 1633 C CA . GLY A 1 197 ? -8.239 9.515 6.291 1.00 87.25 197 GLY A CA 1
ATOM 1634 C C . GLY A 1 197 ? -8.449 8.391 7.303 1.00 87.25 197 GLY A C 1
ATOM 1635 O O . GLY A 1 197 ? -9.163 7.451 6.980 1.00 87.25 197 GLY A O 1
ATOM 1636 N N . ILE A 1 198 ? -7.843 8.449 8.495 1.00 87.94 198 ILE A N 1
ATOM 1637 C CA . ILE A 1 198 ? -8.072 7.445 9.540 1.00 87.94 198 ILE A CA 1
ATOM 1638 C C . ILE A 1 198 ? -9.532 7.522 9.997 1.00 87.94 198 ILE A C 1
ATOM 1640 O O . ILE A 1 198 ? -10.006 8.607 10.341 1.00 87.94 198 ILE A O 1
ATOM 1644 N N . GLN A 1 199 ? -10.227 6.382 10.012 1.00 85.81 199 GLN A N 1
ATOM 1645 C CA . GLN A 1 199 ? -11.548 6.269 10.617 1.00 85.81 199 GLN A CA 1
ATOM 1646 C C . GLN A 1 199 ? -11.367 6.244 12.137 1.00 85.81 199 GLN A C 1
ATOM 1648 O O . GLN A 1 199 ? -10.828 5.292 12.700 1.00 85.81 199 GLN A O 1
ATOM 1653 N N . LEU A 1 200 ? -11.709 7.360 12.783 1.00 85.06 200 LEU A N 1
ATOM 1654 C CA . LEU A 1 200 ? -11.510 7.545 14.223 1.00 85.06 200 LEU A CA 1
ATOM 1655 C C . LEU A 1 200 ? -12.733 7.086 15.017 1.00 85.06 200 LEU A C 1
ATOM 1657 O O . LEU A 1 200 ? -12.593 6.656 16.161 1.00 85.06 200 LEU A O 1
ATOM 1661 N N . GLY A 1 201 ? -13.917 7.188 14.408 1.00 75.12 201 GLY A N 1
ATOM 1662 C CA . GLY A 1 201 ? -15.136 6.602 14.941 1.00 75.12 201 GLY A CA 1
ATOM 1663 C C . GLY A 1 201 ? -15.021 5.086 14.965 1.00 75.12 201 GLY A C 1
ATOM 1664 O O . GLY A 1 201 ? -14.694 4.471 13.953 1.00 75.12 201 GLY A O 1
ATOM 1665 N N . ASN A 1 202 ? -15.286 4.483 16.118 1.00 65.88 202 ASN A N 1
ATOM 1666 C CA . ASN A 1 202 ? -15.403 3.036 16.246 1.00 65.88 202 ASN A CA 1
ATOM 1667 C C . ASN A 1 202 ? -16.847 2.688 16.628 1.00 65.88 202 ASN A C 1
ATOM 1669 O O . ASN A 1 202 ? -17.497 3.470 17.324 1.00 65.88 202 ASN A O 1
ATOM 1673 N N . GLY A 1 203 ? -17.340 1.549 16.139 1.00 49.22 203 GLY A N 1
ATOM 1674 C CA . GLY A 1 203 ? -18.606 0.960 16.590 1.00 49.22 203 GLY A CA 1
ATOM 1675 C C . GLY A 1 203 ? -18.501 0.347 17.981 1.00 49.22 203 GLY A C 1
ATOM 1676 O O . GLY A 1 203 ? -17.373 -0.027 18.384 1.00 49.22 203 GLY A O 1
#

Secondary structure (DSSP, 8-state):
-HHHHHHHHHHSS----TT----SSTTS-GGGTT--HHHHHHHHHTTTTHHHHHHTHHHHHHTT--S-HHHHHIIIIIHHHHHHHHHHHSS----TT----SSTTS---TT-TTSTT--HHHHHHHHHHH-TTHHHHHHSHHHHHHTT----STHHHHHHHHHHHHHHHHHHHHSS----TT-B--SSTTS-TTTTT-B----

pLDDT: mean 83.93, std 10.97, range [42.16, 94.88]